Protein AF-A0A7S4MQM7-F1 (afdb_monomer_lite)

Radius of gyration: 33.74 Å; chains: 1; bounding box: 82×84×84 Å

Secondary structure (DSSP, 8-state):
-HHHHHHTTSSTT--HHHHHHHHHHHHTBS--GGGTT--B-HHHHHHHHHTS-S-EETTEEP--SPPPPHHHHHHHHHHHHHHHBPPHHHHHH-PPP-TTTS--HHHHHHHHHHHHHHHHHHHHHHHHHHHHHHHHTT--S--------------------GGG----S------PPP-PPPP-----TT-S----------------------------------PPPPPP-

pLDDT: mean 71.76, std 24.85, range [27.52, 98.31]

Foldseek 3Di:
DLVVVQVVVLDDPDDSVNVLVVLQVLQLANDCLLVPPAAFDSVVNNVVQQPDDADDDPRHHYDPDDDDDPVRSVVSNVVRCVVTGDDPVVVVPDDRDDCVPVDPVVVVVVVVVVVVVVVVVVVVVVVVVVVVVVVVVPPDPDDPDDPDDDPDDPDDDPPPPPVPPPDPPDDDDDDDDDDDDDDDDDDDPPPDDDDDDDDDDDDDDDDDDDDDDDDDDDDDDDDDDDDDDDDDD

Sequence (233 aa):
RWKEIIASGCLPGKNPSQLSLQCQRLLGQQSIGEFVGIHLDTDAVFRKNEKKDGLRKNGCLINSGKTQTPEERQRKLRKNIEKYGLDQETIEAVELPDRSTEFDPVRQEKLQYLKLLLNRKKELEEEHFNRFACHYSYGDTDTPNSTTEPKLHTGTQQKMDILTLMNPEMAVKEETAPKQLGLHCIISEDCTKITIKGIQNISTHSAECHTKTEKFGDANSLYSSQSISVPSN

Organism: NCBI:txid1487602

Structure (mmCIF, N/CA/C/O backbone):
data_AF-A0A7S4MQM7-F1
#
_entry.id   AF-A0A7S4MQM7-F1
#
loop_
_atom_site.group_PDB
_atom_site.id
_atom_site.type_symbol
_atom_site.label_atom_id
_atom_site.label_alt_id
_atom_site.label_comp_id
_atom_site.label_asym_id
_atom_site.label_entity_id
_atom_site.label_seq_id
_atom_site.pdbx_PDB_ins_code
_atom_site.Cartn_x
_atom_site.Cartn_y
_atom_site.Cartn_z
_atom_site.occupancy
_atom_site.B_iso_or_equiv
_atom_site.auth_seq_id
_atom_site.auth_comp_id
_atom_site.auth_asym_id
_atom_site.auth_atom_id
_atom_site.pdbx_PDB_model_num
ATOM 1 N N . ARG A 1 1 ? 9.066 3.752 3.593 1.00 77.62 1 ARG A N 1
ATOM 2 C CA . ARG A 1 1 ? 8.006 2.764 3.902 1.00 77.62 1 ARG A CA 1
ATOM 3 C C . ARG A 1 1 ? 7.381 2.156 2.652 1.00 77.62 1 ARG A C 1
ATOM 5 O O . ARG A 1 1 ? 7.894 1.141 2.223 1.00 77.62 1 ARG A O 1
ATOM 12 N N . TRP A 1 2 ? 6.397 2.756 1.961 1.00 88.44 2 TRP A N 1
ATOM 13 C CA . TRP A 1 2 ? 5.886 2.143 0.707 1.00 88.44 2 TRP A CA 1
ATOM 14 C C . TRP A 1 2 ? 6.978 1.927 -0.349 1.00 88.44 2 TRP A C 1
ATOM 16 O O . TRP A 1 2 ? 7.004 0.900 -1.012 1.00 88.44 2 TRP A O 1
ATOM 26 N N . LYS A 1 3 ? 7.927 2.866 -0.442 1.00 87.06 3 LYS A N 1
ATOM 27 C CA . LYS A 1 3 ? 9.110 2.732 -1.300 1.00 87.06 3 LYS A CA 1
ATOM 28 C C . LYS A 1 3 ? 10.008 1.546 -0.924 1.00 87.06 3 LYS A C 1
ATOM 30 O O . LYS A 1 3 ? 10.563 0.943 -1.823 1.00 87.06 3 LYS A O 1
ATOM 35 N N . GLU A 1 4 ? 10.125 1.203 0.361 1.00 87.56 4 GLU A N 1
ATOM 36 C CA . GLU A 1 4 ? 10.929 0.057 0.826 1.00 87.56 4 GLU A CA 1
ATOM 37 C C . GLU A 1 4 ? 10.263 -1.265 0.425 1.00 87.56 4 GLU A C 1
ATOM 39 O O . GLU A 1 4 ? 10.937 -2.151 -0.078 1.00 87.56 4 GLU A O 1
ATOM 44 N N . ILE A 1 5 ? 8.932 -1.361 0.550 1.00 86.56 5 ILE A N 1
ATOM 45 C CA . ILE A 1 5 ? 8.149 -2.528 0.095 1.00 86.56 5 ILE A CA 1
ATOM 46 C C . ILE A 1 5 ? 8.271 -2.712 -1.424 1.00 86.56 5 ILE A C 1
ATOM 48 O O . ILE A 1 5 ? 8.358 -3.827 -1.925 1.00 86.56 5 ILE A O 1
ATOM 52 N N . ILE A 1 6 ? 8.281 -1.614 -2.180 1.00 86.94 6 ILE A N 1
ATOM 53 C CA . ILE A 1 6 ? 8.492 -1.671 -3.631 1.00 86.94 6 ILE A CA 1
ATOM 54 C C . ILE A 1 6 ? 9.943 -2.067 -3.944 1.00 86.94 6 ILE A C 1
ATOM 56 O O . ILE A 1 6 ? 10.170 -2.890 -4.828 1.00 86.94 6 ILE A O 1
ATOM 60 N N . ALA A 1 7 ? 10.914 -1.512 -3.213 1.00 85.06 7 ALA A N 1
ATOM 61 C CA . ALA A 1 7 ? 12.335 -1.795 -3.393 1.00 85.06 7 ALA A CA 1
ATOM 62 C C . ALA A 1 7 ? 12.703 -3.244 -3.045 1.00 85.06 7 ALA A C 1
ATOM 64 O O . ALA A 1 7 ? 13.594 -3.795 -3.682 1.00 85.06 7 ALA A O 1
ATOM 65 N N . SER A 1 8 ? 11.997 -3.881 -2.104 1.00 85.75 8 SER A N 1
ATOM 66 C CA . SER A 1 8 ? 12.196 -5.303 -1.798 1.00 85.75 8 SER A CA 1
ATOM 67 C C . SER A 1 8 ? 11.753 -6.232 -2.931 1.00 85.75 8 SER A C 1
ATOM 69 O O . SER A 1 8 ? 12.030 -7.424 -2.884 1.00 85.75 8 SER A O 1
ATOM 71 N N . GLY A 1 9 ? 11.045 -5.720 -3.945 1.00 81.88 9 GLY A N 1
ATOM 72 C CA . GLY A 1 9 ? 10.614 -6.507 -5.099 1.00 81.88 9 GLY A CA 1
ATOM 73 C C . GLY A 1 9 ? 9.466 -7.478 -4.813 1.00 81.88 9 GLY A C 1
ATOM 74 O O . GLY A 1 9 ? 9.031 -8.173 -5.727 1.00 81.88 9 GLY A O 1
ATOM 75 N N . CYS A 1 10 ? 8.919 -7.494 -3.592 1.00 82.62 10 CYS A N 1
ATOM 76 C CA . CYS A 1 10 ? 7.841 -8.410 -3.206 1.00 82.62 10 CYS A CA 1
ATOM 77 C C . CYS A 1 10 ? 6.522 -8.158 -3.964 1.00 82.62 10 CYS A C 1
ATOM 79 O O . CYS A 1 10 ? 5.734 -9.079 -4.178 1.00 82.62 10 CYS A O 1
ATOM 81 N N . LEU A 1 11 ? 6.276 -6.916 -4.400 1.00 85.38 11 LEU A N 1
ATOM 82 C CA . LEU A 1 11 ? 5.056 -6.497 -5.100 1.00 85.38 11 LEU A CA 1
ATOM 83 C C . LEU A 1 11 ? 5.389 -5.648 -6.342 1.00 85.38 11 LEU A C 1
ATOM 85 O O . LEU A 1 11 ? 5.130 -4.438 -6.362 1.00 85.38 11 LEU A O 1
ATOM 89 N N . PRO A 1 12 ? 5.963 -6.252 -7.401 1.00 82.38 12 PRO A N 1
ATOM 90 C CA . PRO A 1 12 ? 6.392 -5.512 -8.579 1.00 82.38 12 PRO A CA 1
ATOM 91 C C . PRO A 1 12 ? 5.195 -4.906 -9.322 1.00 82.38 12 PRO A C 1
ATOM 93 O O . PRO A 1 12 ? 4.109 -5.480 -9.393 1.00 82.38 12 PRO A O 1
ATOM 96 N N . GLY A 1 13 ? 5.389 -3.707 -9.876 1.00 85.00 13 GLY A N 1
ATOM 97 C CA . GLY A 1 13 ? 4.364 -2.999 -10.651 1.00 85.00 13 GLY A CA 1
ATOM 98 C C . GLY A 1 13 ? 3.227 -2.387 -9.825 1.00 85.00 13 GLY A C 1
ATOM 99 O O . GLY A 1 13 ? 2.383 -1.691 -10.391 1.00 85.00 13 GLY A O 1
ATOM 100 N N . LYS A 1 14 ? 3.197 -2.591 -8.501 1.00 90.25 14 LYS A N 1
ATOM 101 C CA . LYS A 1 14 ? 2.257 -1.896 -7.618 1.00 90.25 14 LYS A CA 1
ATOM 102 C C . LYS A 1 14 ? 2.792 -0.517 -7.263 1.00 90.25 14 LYS A C 1
ATOM 104 O O . LYS A 1 14 ? 3.913 -0.373 -6.782 1.00 90.25 14 LYS A O 1
ATOM 109 N N . ASN A 1 15 ? 1.971 0.505 -7.479 1.00 92.62 15 ASN A N 1
ATOM 110 C CA . ASN A 1 15 ? 2.305 1.860 -7.052 1.00 92.62 15 ASN A CA 1
ATOM 111 C C . ASN A 1 15 ? 1.896 2.094 -5.578 1.00 92.62 15 ASN A C 1
ATOM 113 O O . ASN A 1 15 ? 1.025 1.389 -5.055 1.00 92.62 15 ASN A O 1
ATOM 117 N N . PRO A 1 16 ? 2.477 3.096 -4.888 1.00 94.19 16 PRO A N 1
ATOM 118 C CA . PRO A 1 16 ? 2.143 3.383 -3.490 1.00 94.19 16 PRO A CA 1
ATOM 119 C C . PRO A 1 16 ? 0.648 3.633 -3.237 1.00 94.19 16 PRO A C 1
ATOM 121 O O . PRO A 1 16 ? 0.122 3.230 -2.202 1.00 94.19 16 PRO A O 1
ATOM 124 N N . SER A 1 17 ? -0.055 4.257 -4.186 1.00 93.75 17 SER A N 1
ATOM 125 C CA . SER A 1 17 ? -1.491 4.545 -4.079 1.00 93.75 17 SER A CA 1
ATOM 126 C C . SER A 1 17 ? -2.340 3.270 -4.093 1.00 93.75 17 SER A C 1
ATOM 128 O O . SER A 1 17 ? -3.282 3.143 -3.315 1.00 93.75 17 SER A O 1
ATOM 130 N N . GLN A 1 18 ? -1.984 2.300 -4.937 1.00 94.31 18 GLN A N 1
ATOM 131 C CA . GLN A 1 18 ? -2.615 0.985 -5.007 1.00 94.31 18 GLN A CA 1
ATOM 132 C C . GLN A 1 18 ? -2.361 0.198 -3.724 1.00 94.31 18 GLN A C 1
ATOM 134 O O . GLN A 1 18 ? -3.302 -0.377 -3.188 1.00 94.31 18 GLN A O 1
ATOM 139 N N . LEU A 1 19 ? -1.126 0.204 -3.208 1.00 95.00 19 LEU A N 1
ATOM 140 C CA . LEU A 1 19 ? -0.794 -0.454 -1.938 1.00 95.00 19 LEU A CA 1
ATOM 141 C C . LEU A 1 19 ? -1.599 0.137 -0.775 1.00 95.00 19 LEU A C 1
ATOM 143 O O . LEU A 1 19 ? -2.193 -0.602 0.006 1.00 95.00 19 LEU A O 1
ATOM 147 N N . SER A 1 20 ? -1.696 1.466 -0.713 1.00 94.81 20 SER A N 1
ATOM 148 C CA . SER A 1 20 ? -2.516 2.164 0.280 1.00 94.81 20 SER A CA 1
ATOM 149 C C . SER A 1 20 ? -3.995 1.767 0.182 1.00 94.81 20 SER A C 1
ATOM 151 O O . SER A 1 20 ? -4.606 1.418 1.189 1.00 94.81 20 SER A O 1
ATOM 153 N N . LEU A 1 21 ? -4.565 1.738 -1.030 1.00 95.69 21 LEU A N 1
ATOM 154 C CA . LEU A 1 21 ? -5.963 1.350 -1.243 1.00 95.69 21 LEU A CA 1
ATOM 155 C C . LEU A 1 21 ? -6.227 -0.113 -0.859 1.00 95.69 21 LEU A C 1
ATOM 157 O O . LEU A 1 21 ? -7.268 -0.417 -0.282 1.00 95.69 21 LEU A O 1
ATOM 161 N N . GLN A 1 22 ? -5.294 -1.020 -1.158 1.00 95.19 22 GLN A N 1
ATOM 162 C CA . GLN A 1 22 ? -5.408 -2.416 -0.732 1.00 95.19 22 GLN A CA 1
ATOM 163 C C . GLN A 1 22 ? -5.341 -2.534 0.791 1.00 95.19 22 GLN A C 1
ATOM 165 O O . GLN A 1 22 ? -6.166 -3.222 1.381 1.00 95.19 22 GLN A O 1
ATOM 170 N N . CYS A 1 23 ? -4.447 -1.789 1.445 1.00 95.88 23 CYS A N 1
ATOM 171 C CA . CYS A 1 23 ? -4.374 -1.746 2.903 1.00 95.88 23 CYS A CA 1
ATOM 172 C C . CYS A 1 23 ? -5.687 -1.237 3.530 1.00 95.88 23 CYS A C 1
ATOM 174 O O . CYS A 1 23 ? -6.193 -1.832 4.476 1.00 95.88 23 CYS A O 1
ATOM 176 N N . GLN A 1 24 ? -6.301 -0.193 2.964 1.00 97.38 24 GLN A N 1
ATOM 177 C CA . GLN A 1 24 ? -7.607 0.308 3.418 1.00 97.38 24 GLN A CA 1
ATOM 178 C C . GLN A 1 24 ? -8.711 -0.754 3.341 1.00 97.38 24 GLN A C 1
ATOM 180 O O . GLN A 1 24 ? -9.558 -0.843 4.233 1.00 97.38 24 GLN A O 1
ATOM 185 N N . ARG A 1 25 ? -8.701 -1.563 2.275 1.00 97.56 25 ARG A N 1
ATOM 186 C CA . ARG A 1 25 ? -9.656 -2.660 2.078 1.00 97.56 25 ARG A CA 1
ATOM 187 C C . ARG A 1 25 ? -9.414 -3.792 3.068 1.00 97.56 25 ARG A C 1
ATOM 189 O O . ARG A 1 25 ? -10.362 -4.190 3.731 1.00 97.56 25 ARG A O 1
ATOM 196 N N . LEU A 1 26 ? -8.160 -4.220 3.228 1.00 97.38 26 LEU A N 1
ATOM 197 C CA . LEU A 1 26 ? -7.765 -5.253 4.191 1.00 97.38 26 LEU A CA 1
ATOM 198 C C . LEU A 1 26 ? -8.132 -4.878 5.626 1.00 97.38 26 LEU A C 1
ATOM 200 O O . LEU A 1 26 ? -8.558 -5.728 6.387 1.00 97.38 26 LEU A O 1
ATOM 204 N N . LEU A 1 27 ? -8.014 -3.604 6.001 1.00 97.88 27 LEU A N 1
ATOM 205 C CA . LEU A 1 27 ? -8.383 -3.148 7.344 1.00 97.88 27 LEU A CA 1
ATOM 206 C C . LEU A 1 27 ? -9.875 -2.807 7.483 1.00 97.88 27 LEU A C 1
ATOM 208 O O . LEU A 1 27 ? -10.346 -2.572 8.595 1.00 97.88 27 LEU A O 1
ATOM 212 N N . GLY A 1 28 ? -10.618 -2.690 6.380 1.00 97.88 28 GLY A N 1
ATOM 213 C CA . GLY A 1 28 ? -12.018 -2.258 6.390 1.00 97.88 28 GLY A CA 1
ATOM 214 C C . GLY A 1 28 ? -12.226 -0.786 6.785 1.00 97.88 28 GLY A C 1
ATOM 215 O O . GLY A 1 28 ? -13.303 -0.419 7.256 1.00 97.88 28 GLY A O 1
ATOM 216 N N . GLN A 1 29 ? -11.223 0.082 6.610 1.00 98.00 29 GLN A N 1
ATOM 217 C CA . GLN A 1 29 ? -11.290 1.507 6.974 1.00 98.00 29 GLN A CA 1
ATOM 218 C C . GLN A 1 29 ? -10.413 2.379 6.068 1.00 98.00 29 GLN A C 1
ATOM 220 O O . GLN A 1 29 ? -9.369 1.948 5.588 1.00 98.00 29 GLN A O 1
ATOM 225 N N . GLN A 1 30 ? -10.806 3.636 5.856 1.00 97.06 30 GLN A N 1
ATOM 226 C CA . GLN A 1 30 ? -10.056 4.546 4.981 1.00 97.06 30 GLN A CA 1
ATOM 227 C C . GLN A 1 30 ? -8.795 5.123 5.629 1.00 97.06 30 GLN A C 1
ATOM 229 O O . GLN A 1 30 ? -7.779 5.322 4.961 1.00 97.06 30 GLN A O 1
ATOM 234 N N . SER A 1 31 ? -8.847 5.429 6.926 1.00 95.62 31 SER A N 1
ATOM 235 C CA . SER A 1 31 ? -7.684 5.966 7.633 1.00 95.62 31 SER A CA 1
ATOM 236 C C . SER A 1 31 ? -6.799 4.826 8.115 1.00 95.62 31 SER A C 1
ATOM 238 O O . SER A 1 31 ? -7.197 4.051 8.979 1.00 95.62 31 SER A O 1
ATOM 240 N N . ILE A 1 32 ? -5.581 4.755 7.584 1.00 95.69 32 ILE A N 1
ATOM 241 C CA . ILE A 1 32 ? -4.587 3.742 7.968 1.00 95.69 32 ILE A CA 1
ATOM 242 C C . ILE A 1 32 ? -3.551 4.275 8.963 1.00 95.69 32 ILE A C 1
ATOM 244 O O . ILE A 1 32 ? -2.734 3.512 9.461 1.00 95.69 32 ILE A O 1
ATOM 248 N N . GLY A 1 33 ? -3.567 5.579 9.269 1.00 93.25 33 GLY A N 1
ATOM 249 C CA . GLY A 1 33 ? -2.484 6.268 9.983 1.00 93.25 33 GLY A CA 1
ATOM 250 C C . GLY A 1 33 ? -2.155 5.710 11.373 1.00 93.25 33 GLY A C 1
ATOM 251 O O . GLY A 1 33 ? -1.015 5.814 11.813 1.00 93.25 33 GLY A O 1
ATOM 252 N N . GLU A 1 34 ? -3.128 5.100 12.051 1.00 95.00 34 GLU A N 1
ATOM 253 C CA . GLU A 1 34 ? -2.956 4.471 13.371 1.00 95.00 34 GLU A CA 1
ATOM 254 C C . GLU A 1 34 ? -2.457 3.009 13.307 1.00 95.00 34 GLU A C 1
ATOM 256 O O . GLU A 1 34 ? -2.299 2.378 14.349 1.00 95.00 34 GLU A O 1
ATOM 261 N N . PHE A 1 35 ? -2.205 2.487 12.101 1.00 95.25 35 PHE A N 1
ATOM 262 C CA . PHE A 1 35 ? -1.697 1.136 11.814 1.00 95.25 35 PHE A CA 1
ATOM 263 C C . PHE A 1 35 ? -0.388 1.162 11.002 1.00 95.25 35 PHE A C 1
ATOM 265 O O . PHE A 1 35 ? 0.105 0.131 10.554 1.00 95.25 35 PHE A O 1
ATOM 272 N N . VAL A 1 36 ? 0.193 2.342 10.762 1.00 91.56 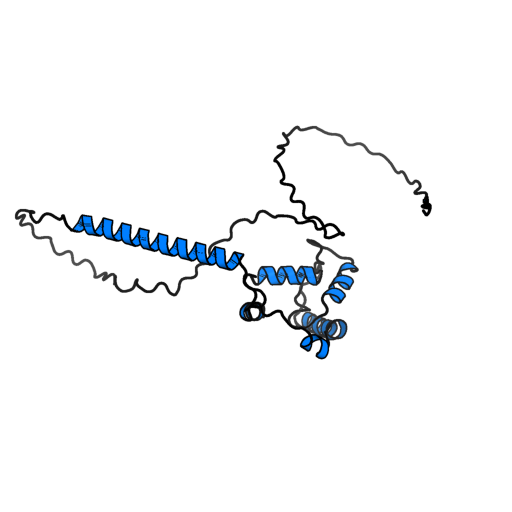36 VAL A N 1
ATOM 273 C CA . VAL A 1 36 ? 1.385 2.460 9.914 1.00 91.56 36 VAL A CA 1
ATOM 274 C C . VAL A 1 36 ? 2.639 1.997 10.661 1.00 91.56 36 VAL A C 1
ATOM 276 O O . VAL A 1 36 ? 3.081 2.644 11.609 1.00 91.56 36 VAL A O 1
ATOM 279 N N . GLY A 1 37 ? 3.288 0.952 10.140 1.00 89.81 37 GLY A N 1
ATOM 280 C CA . GLY A 1 37 ? 4.570 0.439 10.643 1.00 89.81 37 GLY A CA 1
ATOM 281 C C . GLY A 1 37 ? 4.456 -0.543 11.802 1.00 89.81 37 GLY A C 1
ATOM 282 O O . GLY A 1 37 ? 5.395 -0.640 12.583 1.00 89.81 37 GLY A O 1
ATOM 283 N N . ILE A 1 38 ? 3.319 -1.224 11.926 1.00 94.00 38 ILE A N 1
ATOM 284 C CA . ILE A 1 38 ? 3.125 -2.317 12.879 1.00 94.00 38 ILE A CA 1
ATOM 285 C C . ILE A 1 38 ? 2.865 -3.608 12.102 1.00 94.00 38 ILE A C 1
ATOM 287 O O . ILE A 1 38 ? 2.195 -3.574 11.068 1.00 94.00 38 ILE A O 1
ATOM 291 N N . HIS A 1 39 ? 3.394 -4.728 12.588 1.00 95.31 39 HIS A N 1
ATOM 292 C CA . HIS A 1 39 ? 3.001 -6.056 12.120 1.00 95.31 39 HIS A CA 1
ATOM 293 C C . HIS A 1 39 ? 1.685 -6.406 12.807 1.00 95.31 39 HIS A C 1
ATOM 295 O O . HIS A 1 39 ? 1.630 -6.438 14.036 1.00 95.31 39 HIS A O 1
ATOM 301 N N . LEU A 1 40 ? 0.614 -6.552 12.030 1.00 95.62 40 LEU A N 1
ATOM 302 C CA . LEU A 1 40 ? -0.744 -6.598 12.561 1.00 95.62 40 LEU A CA 1
ATOM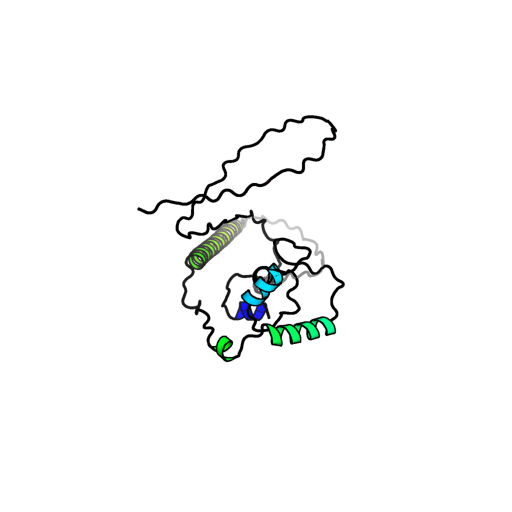 303 C C . LEU A 1 40 ? -1.553 -7.740 11.949 1.00 95.62 40 LEU A C 1
ATOM 305 O O . LEU A 1 40 ? -1.424 -8.019 10.759 1.00 95.62 40 LEU A O 1
ATOM 309 N N . ASP A 1 41 ? -2.438 -8.325 12.749 1.00 96.81 41 ASP A N 1
ATOM 310 C CA . ASP A 1 41 ? -3.473 -9.235 12.261 1.00 96.81 41 ASP A CA 1
ATOM 311 C C . ASP A 1 41 ? -4.567 -8.428 11.537 1.00 96.81 41 ASP A C 1
ATOM 313 O O . ASP A 1 41 ? -5.410 -7.761 12.155 1.00 96.81 41 ASP A O 1
ATOM 317 N N . THR A 1 42 ? -4.526 -8.439 10.202 1.00 96.81 42 THR A N 1
ATOM 318 C CA . THR A 1 42 ? -5.469 -7.690 9.361 1.00 96.81 42 THR A CA 1
ATOM 319 C C . THR A 1 42 ? -6.898 -8.192 9.508 1.00 96.81 42 THR A C 1
ATOM 321 O O . THR A 1 42 ? -7.821 -7.377 9.504 1.00 96.81 42 THR A O 1
ATOM 324 N N . ASP A 1 43 ? -7.092 -9.495 9.702 1.00 97.56 43 ASP A N 1
ATOM 325 C CA . ASP A 1 43 ? -8.413 -10.117 9.753 1.00 97.56 43 ASP A CA 1
ATOM 326 C C . ASP A 1 43 ? -9.126 -9.764 11.055 1.00 97.56 43 ASP A C 1
ATOM 328 O O . ASP A 1 43 ? -10.314 -9.418 11.051 1.00 97.56 43 ASP A O 1
ATOM 332 N N . ALA A 1 44 ? -8.400 -9.766 12.176 1.00 97.75 44 ALA A N 1
ATOM 333 C CA . ALA A 1 44 ? -8.937 -9.314 13.456 1.00 97.75 44 ALA A CA 1
ATOM 334 C C . ALA A 1 44 ? -9.395 -7.847 13.393 1.00 97.75 44 ALA A C 1
ATOM 336 O O . ALA A 1 44 ? -10.466 -7.492 13.908 1.00 97.75 44 ALA A O 1
ATOM 337 N N . VAL A 1 45 ? -8.609 -6.985 12.738 1.00 97.75 45 VAL A N 1
ATOM 338 C CA . VAL A 1 45 ? -8.953 -5.569 12.552 1.00 97.75 45 VAL A CA 1
ATOM 339 C C . VAL A 1 45 ? -10.157 -5.418 11.625 1.00 97.75 45 VAL A C 1
ATOM 341 O O . VAL A 1 45 ? -11.085 -4.678 11.967 1.00 97.75 45 VAL A O 1
ATOM 344 N N . PHE A 1 46 ? -10.179 -6.144 10.505 1.00 98.06 46 PHE A N 1
ATOM 345 C CA . PHE A 1 46 ? -11.279 -6.136 9.545 1.00 98.06 46 PHE A CA 1
ATOM 346 C C . PHE A 1 46 ? -12.595 -6.534 10.206 1.00 98.06 46 PHE A C 1
ATOM 348 O O . PHE A 1 46 ? -13.530 -5.737 10.217 1.00 98.06 46 PHE A O 1
ATOM 355 N N . ARG A 1 47 ? -12.649 -7.705 10.855 1.00 98.31 47 ARG A N 1
ATOM 356 C CA . ARG A 1 47 ? -13.855 -8.214 11.536 1.00 98.31 47 ARG A CA 1
ATOM 357 C C . ARG A 1 47 ? -14.352 -7.253 12.607 1.00 98.31 47 ARG A C 1
ATOM 359 O O . ARG A 1 47 ? -15.554 -7.091 12.810 1.00 98.31 47 ARG A O 1
ATOM 366 N N . LYS A 1 48 ? -13.437 -6.589 13.322 1.00 97.81 48 LYS A N 1
ATOM 367 C CA . LYS A 1 48 ? -13.830 -5.557 14.285 1.00 97.81 48 LYS A CA 1
ATOM 368 C C . LYS A 1 48 ? -14.418 -4.335 13.587 1.00 97.81 48 LYS A C 1
ATOM 370 O O . LYS A 1 48 ? -15.395 -3.779 14.078 1.00 97.81 48 LYS A O 1
ATOM 375 N N . ASN A 1 49 ? -13.802 -3.872 12.506 1.00 97.38 49 ASN A N 1
ATOM 376 C CA . ASN A 1 49 ? -14.257 -2.695 11.775 1.00 97.38 49 ASN A CA 1
ATOM 377 C C . ASN A 1 49 ? -15.554 -2.948 11.008 1.00 97.38 49 ASN A C 1
ATOM 379 O O . ASN A 1 49 ? -16.360 -2.034 10.887 1.00 97.38 49 ASN A O 1
ATOM 383 N N . GLU A 1 50 ? -15.792 -4.168 10.546 1.00 97.50 50 GLU A N 1
ATOM 384 C CA . GLU A 1 50 ? -17.047 -4.615 9.948 1.00 97.50 50 GLU A CA 1
ATOM 385 C C . GLU A 1 50 ? -18.217 -4.478 10.929 1.00 97.50 50 GLU A C 1
ATOM 387 O O . GLU A 1 50 ? -19.236 -3.892 10.584 1.00 97.50 50 GLU A O 1
ATOM 392 N N . LYS A 1 51 ? -18.025 -4.886 12.189 1.00 97.62 51 LYS A N 1
ATOM 393 C CA . LYS A 1 51 ? -19.041 -4.790 13.254 1.00 97.62 51 LYS A CA 1
ATOM 394 C C . LYS A 1 51 ? -19.287 -3.374 13.787 1.00 97.62 51 LYS A C 1
ATOM 396 O O . LYS A 1 51 ? -20.163 -3.191 14.624 1.00 97.62 51 LYS A O 1
ATOM 401 N N . LYS A 1 52 ? -18.480 -2.383 13.396 1.00 96.75 52 LYS A N 1
ATOM 402 C CA . LYS A 1 52 ? -18.667 -0.996 13.844 1.00 96.75 52 LYS A CA 1
ATOM 403 C C . LYS A 1 52 ? -19.703 -0.289 12.982 1.00 96.75 52 LYS A C 1
ATOM 405 O O . LYS A 1 52 ? -19.569 -0.246 11.756 1.00 96.75 52 LYS A O 1
ATOM 410 N N . ASP A 1 53 ? -20.631 0.381 13.647 1.00 96.25 53 ASP A N 1
ATOM 411 C CA . ASP A 1 53 ? -21.522 1.341 13.010 1.00 96.25 53 ASP A CA 1
ATOM 412 C C . ASP A 1 53 ? -20.779 2.647 12.704 1.00 96.25 53 ASP A C 1
ATOM 414 O O . ASP A 1 53 ? -19.968 3.138 13.496 1.00 96.25 53 ASP A O 1
ATOM 418 N N . GLY A 1 54 ? -21.037 3.214 11.529 1.00 95.88 54 GLY A N 1
ATOM 419 C CA . GLY A 1 54 ? -20.445 4.475 11.098 1.00 95.88 54 GLY A CA 1
ATOM 420 C C . GLY A 1 54 ? -20.583 4.707 9.598 1.00 95.88 54 GLY A C 1
ATOM 421 O O . GLY A 1 54 ? -21.025 3.835 8.850 1.00 95.88 54 GLY A O 1
ATOM 422 N N . LEU A 1 55 ? -20.190 5.901 9.146 1.00 97.19 55 LEU A N 1
ATOM 423 C CA . LEU A 1 55 ? -20.221 6.236 7.724 1.00 97.19 55 LEU A CA 1
ATOM 424 C C . LEU A 1 55 ? -19.200 5.393 6.958 1.00 97.19 55 LEU A C 1
ATOM 426 O O . LEU A 1 55 ? -18.029 5.312 7.336 1.00 97.19 55 LEU A O 1
ATOM 430 N N . ARG A 1 56 ? -19.640 4.796 5.849 1.00 98.00 56 ARG A N 1
ATOM 431 C CA . ARG A 1 56 ? -18.806 3.967 4.975 1.00 98.00 56 ARG A CA 1
ATOM 432 C C . ARG A 1 56 ? -18.752 4.553 3.574 1.00 98.00 56 ARG A C 1
ATOM 434 O O . ARG A 1 56 ? -19.748 5.045 3.057 1.00 98.00 56 ARG A O 1
ATOM 441 N N . LYS A 1 57 ? -17.589 4.458 2.932 1.00 96.44 57 LYS A N 1
ATOM 442 C CA . LYS A 1 57 ? -17.421 4.749 1.502 1.00 96.44 57 LYS A CA 1
ATOM 443 C C . LYS A 1 57 ? -16.618 3.624 0.881 1.00 96.44 57 LYS A C 1
ATOM 445 O O . LYS A 1 57 ? -15.492 3.365 1.306 1.00 96.44 57 LYS A O 1
ATOM 450 N N . ASN A 1 58 ? -17.221 2.977 -0.115 1.00 95.25 58 ASN A N 1
ATOM 451 C CA . ASN A 1 58 ? -16.716 1.764 -0.762 1.00 95.25 58 ASN A CA 1
ATOM 452 C C . ASN A 1 58 ? -16.487 0.616 0.241 1.00 95.25 58 ASN A C 1
ATOM 454 O O . ASN A 1 58 ? -15.450 -0.036 0.208 1.00 95.25 58 ASN A O 1
ATOM 458 N N . GLY A 1 59 ? -17.411 0.432 1.193 1.00 94.88 59 GLY A N 1
ATOM 459 C CA . GLY A 1 59 ? -17.323 -0.596 2.243 1.00 94.88 59 GLY A CA 1
ATOM 460 C C . GLY A 1 59 ? -16.385 -0.263 3.414 1.00 94.88 59 GLY A C 1
ATOM 461 O O . GLY A 1 59 ? -16.568 -0.788 4.510 1.00 94.88 59 GLY A O 1
ATOM 462 N N . CYS A 1 60 ? -15.443 0.666 3.238 1.00 97.88 60 CYS A N 1
ATOM 463 C CA . CYS A 1 60 ? -14.497 1.070 4.278 1.00 97.88 60 CYS A CA 1
ATOM 464 C C . CYS A 1 60 ? -15.086 2.126 5.226 1.00 97.88 60 CYS A C 1
ATOM 466 O O . CYS A 1 60 ? -15.664 3.119 4.774 1.00 97.88 60 CYS A O 1
ATOM 468 N N . LEU A 1 61 ? -14.857 1.956 6.531 1.00 97.94 61 LEU A N 1
ATOM 469 C CA . LEU A 1 61 ? -15.210 2.923 7.572 1.00 97.94 61 LEU A CA 1
ATOM 470 C C . LEU A 1 61 ? -14.460 4.254 7.377 1.00 97.94 61 LEU A C 1
ATOM 472 O O . LEU A 1 61 ? -13.233 4.281 7.230 1.00 97.94 61 LEU A O 1
ATOM 476 N N . ILE A 1 62 ? -15.197 5.364 7.382 1.00 97.06 62 ILE A N 1
ATOM 477 C CA . ILE A 1 62 ? -14.663 6.725 7.281 1.00 97.06 62 ILE A CA 1
ATOM 478 C C . ILE A 1 62 ? -14.520 7.305 8.688 1.00 97.06 62 ILE A C 1
ATOM 480 O O . ILE A 1 62 ? -15.396 7.141 9.535 1.00 97.06 62 ILE A O 1
ATOM 484 N N . ASN A 1 63 ? -13.431 8.032 8.939 1.00 93.19 63 ASN A N 1
ATOM 485 C CA . ASN A 1 63 ? -13.318 8.831 10.152 1.00 93.19 63 ASN A CA 1
ATOM 486 C C . ASN A 1 63 ? -14.169 10.105 10.009 1.00 93.19 63 ASN A C 1
ATOM 488 O O . ASN A 1 63 ? -13.755 11.042 9.336 1.00 93.19 63 ASN A O 1
ATOM 492 N N . SER A 1 64 ? -15.349 10.132 10.628 1.00 91.50 64 SER A N 1
ATOM 493 C CA . SER A 1 64 ? -16.254 11.295 10.624 1.00 91.50 64 SER A CA 1
ATOM 494 C C . SER A 1 64 ? -15.881 12.375 11.653 1.00 91.50 64 SER A C 1
ATOM 496 O O . SER A 1 64 ? -16.565 13.390 11.749 1.00 91.50 64 SER A O 1
ATOM 498 N N . GLY A 1 65 ? -14.835 12.151 12.455 1.00 90.81 65 GLY A N 1
ATOM 499 C CA . GLY A 1 65 ? -14.397 13.071 13.503 1.00 90.81 65 GLY A CA 1
ATOM 500 C C . GLY A 1 65 ? -13.425 14.152 13.026 1.00 90.81 65 GLY A C 1
ATOM 501 O O . GLY A 1 65 ? -13.012 14.196 11.867 1.00 90.81 65 GLY A O 1
ATOM 502 N N . LYS A 1 66 ? -13.010 15.011 13.966 1.00 92.69 66 LYS A N 1
ATOM 503 C CA . LYS A 1 66 ? -11.923 15.977 13.750 1.00 92.69 66 LYS A CA 1
ATOM 504 C C . LYS A 1 66 ? -10.631 15.255 13.344 1.00 92.69 66 LYS A C 1
ATOM 506 O O . LYS A 1 66 ? -10.392 14.107 13.731 1.00 92.69 66 LYS A O 1
ATOM 511 N N . THR A 1 67 ? -9.782 15.950 12.588 1.00 92.44 67 THR A N 1
ATOM 512 C CA . THR A 1 67 ? -8.428 15.486 12.268 1.00 92.44 67 THR A CA 1
ATOM 513 C C . THR A 1 67 ? -7.687 15.159 13.558 1.00 92.44 67 THR A C 1
ATOM 515 O O . THR A 1 67 ? -7.582 16.000 14.446 1.00 92.44 67 THR A O 1
ATOM 518 N N . GLN A 1 68 ? -7.188 13.930 13.659 1.00 92.12 68 GLN A N 1
ATOM 519 C CA . GLN A 1 68 ? -6.503 13.468 14.860 1.00 92.12 68 GLN A CA 1
ATOM 520 C C . GLN A 1 68 ? -5.167 14.180 15.036 1.00 92.12 68 GLN A C 1
ATOM 522 O O . GLN A 1 68 ? -4.393 14.283 14.071 1.00 92.12 68 GLN A O 1
ATOM 527 N N . THR A 1 69 ? -4.863 14.576 16.270 1.00 95.94 69 THR A N 1
ATOM 528 C CA . THR A 1 69 ? -3.542 15.125 16.591 1.00 95.94 69 THR A CA 1
ATOM 529 C C . THR A 1 69 ? -2.468 14.028 16.515 1.00 95.94 69 THR A C 1
ATOM 531 O O . THR A 1 69 ? -2.781 12.826 16.562 1.00 95.94 69 THR A O 1
ATOM 534 N N . PRO A 1 70 ? -1.184 14.395 16.374 1.00 94.31 70 PRO A N 1
ATOM 535 C CA . PRO A 1 70 ? -0.090 13.429 16.414 1.00 94.31 70 PRO A CA 1
ATOM 536 C C . PRO A 1 70 ? -0.070 12.595 17.706 1.00 94.31 70 PRO A C 1
ATOM 538 O O . PRO A 1 70 ? 0.124 11.379 17.630 1.00 94.31 70 PRO A O 1
ATOM 541 N N . GLU A 1 71 ? -0.350 13.196 18.871 1.00 96.12 71 GLU A N 1
ATOM 542 C CA . GLU A 1 71 ? -0.348 12.479 20.156 1.00 96.12 71 GLU A CA 1
ATOM 543 C C . GLU A 1 71 ? -1.482 11.452 20.225 1.00 96.12 71 GLU A C 1
ATOM 545 O O . GLU A 1 71 ? -1.290 10.316 20.670 1.00 96.12 71 GLU A O 1
ATOM 550 N N . GLU A 1 72 ? -2.671 11.812 19.736 1.00 95.69 72 GLU A N 1
ATOM 551 C CA . GLU A 1 72 ? -3.805 10.893 19.665 1.00 95.69 72 GLU A CA 1
ATOM 552 C C . GLU A 1 72 ? -3.517 9.711 18.747 1.00 95.69 72 GLU A C 1
ATOM 554 O O . GLU A 1 72 ? -3.861 8.570 19.077 1.00 95.69 72 GLU A O 1
ATOM 559 N N . ARG A 1 73 ? -2.872 9.975 17.606 1.00 94.62 73 ARG A N 1
ATOM 560 C CA . ARG A 1 73 ? -2.459 8.940 16.659 1.00 94.62 73 ARG A CA 1
ATOM 561 C C . ARG A 1 73 ? -1.473 7.977 17.309 1.00 94.62 73 ARG A C 1
ATOM 563 O O . ARG A 1 73 ? -1.670 6.770 17.216 1.00 94.62 73 ARG A O 1
ATOM 570 N N . GLN A 1 74 ? -0.477 8.486 18.032 1.00 95.00 74 GLN A N 1
ATOM 571 C CA . GLN A 1 74 ? 0.505 7.657 18.733 1.00 95.00 74 GLN A CA 1
ATOM 572 C C . GLN A 1 74 ? -0.114 6.874 19.901 1.00 95.00 74 GLN A C 1
ATOM 574 O O . GLN A 1 74 ? 0.220 5.711 20.130 1.00 95.00 74 GLN A O 1
ATOM 579 N N . ARG A 1 75 ? -1.065 7.470 20.628 1.00 96.94 75 ARG A N 1
ATOM 580 C CA . ARG A 1 75 ? -1.835 6.772 21.667 1.00 96.94 75 ARG A CA 1
ATOM 581 C C . ARG A 1 75 ? -2.630 5.607 21.081 1.00 96.94 75 ARG A C 1
ATOM 583 O O . ARG A 1 75 ? -2.633 4.528 21.666 1.00 96.94 75 ARG A O 1
ATOM 590 N N . LYS A 1 76 ? -3.303 5.813 19.946 1.00 96.19 76 LYS A N 1
ATOM 591 C CA . LYS A 1 76 ? -4.041 4.744 19.263 1.00 96.19 76 LYS A CA 1
ATOM 592 C C . LYS A 1 76 ? -3.116 3.676 18.691 1.00 96.19 76 LYS A C 1
ATOM 594 O O . LYS A 1 76 ? -3.422 2.504 18.852 1.00 96.19 76 LYS A O 1
ATOM 599 N N . LEU A 1 77 ? -1.978 4.072 18.122 1.00 95.81 77 LEU A N 1
ATOM 600 C CA . LEU A 1 77 ? -0.954 3.147 17.638 1.00 95.81 77 LEU A CA 1
ATOM 601 C C . LEU A 1 77 ? -0.521 2.180 18.747 1.00 95.81 77 LEU A C 1
ATOM 603 O O . LEU A 1 77 ? -0.589 0.976 18.549 1.00 95.81 77 LEU A O 1
ATOM 607 N N . ARG A 1 78 ? -0.181 2.687 19.943 1.00 96.56 78 ARG A N 1
ATOM 608 C CA . ARG A 1 78 ? 0.186 1.840 21.097 1.00 96.56 78 ARG A CA 1
ATOM 609 C C . ARG A 1 78 ? -0.918 0.853 21.481 1.00 96.56 78 ARG A C 1
ATOM 611 O O . ARG A 1 78 ? -0.643 -0.324 21.664 1.00 96.56 78 ARG A O 1
ATOM 618 N N . LYS A 1 79 ? -2.171 1.314 21.528 1.00 97.50 79 LYS A N 1
ATOM 619 C CA . LYS A 1 79 ? -3.327 0.445 21.808 1.00 97.50 79 LYS A CA 1
ATOM 620 C C . LYS A 1 79 ? -3.559 -0.608 20.724 1.00 97.50 79 LYS A C 1
ATOM 622 O O . LYS A 1 79 ? -4.034 -1.696 21.020 1.00 97.50 79 LYS A O 1
ATOM 627 N N . ASN A 1 80 ? -3.279 -0.274 19.467 1.00 97.12 80 ASN A N 1
ATOM 628 C CA . ASN A 1 80 ? -3.425 -1.200 18.351 1.00 97.12 80 ASN A CA 1
ATOM 629 C C . ASN A 1 80 ? -2.296 -2.238 18.334 1.00 97.12 80 ASN A C 1
ATOM 631 O O . ASN A 1 80 ? -2.580 -3.389 18.028 1.00 97.12 80 ASN A O 1
ATOM 635 N N . ILE A 1 81 ? -1.070 -1.863 18.719 1.00 96.38 81 ILE A N 1
ATOM 636 C CA . ILE A 1 81 ? 0.046 -2.803 18.917 1.00 96.38 81 ILE A CA 1
ATOM 637 C C . ILE A 1 81 ? -0.315 -3.822 19.996 1.00 96.38 81 ILE A C 1
ATOM 639 O O . ILE A 1 81 ? -0.222 -5.014 19.757 1.00 96.38 81 ILE A O 1
ATOM 643 N N . GLU A 1 82 ? -0.797 -3.366 21.152 1.00 96.94 82 GLU A N 1
ATOM 644 C CA . GLU A 1 82 ? -1.185 -4.263 22.249 1.00 96.94 82 GLU A CA 1
ATOM 645 C C . GLU A 1 82 ? -2.336 -5.204 21.862 1.00 96.94 82 GLU A C 1
ATOM 647 O O . GLU A 1 82 ? -2.399 -6.340 22.317 1.00 96.94 82 GLU A O 1
ATOM 652 N N . LYS A 1 83 ? -3.265 -4.734 21.020 1.00 97.25 83 LYS A N 1
ATOM 653 C CA . LYS A 1 83 ? -4.491 -5.473 20.707 1.00 97.25 83 LYS A CA 1
ATOM 654 C C . LYS A 1 83 ? -4.404 -6.384 19.479 1.00 97.25 83 LYS A C 1
ATOM 656 O O . LYS A 1 83 ? -5.101 -7.393 19.451 1.00 97.25 83 LYS A O 1
ATOM 661 N N . TYR A 1 84 ? -3.662 -5.990 18.448 1.00 97.62 84 TYR A N 1
ATOM 662 C CA . TYR A 1 84 ? -3.586 -6.721 17.173 1.00 97.62 84 TYR A CA 1
ATOM 663 C C . TYR A 1 84 ? -2.156 -6.928 16.689 1.00 97.62 84 TYR A C 1
ATOM 665 O O . TYR A 1 84 ? -1.971 -7.373 15.558 1.00 97.62 84 TYR A O 1
ATOM 673 N N . GLY A 1 85 ? -1.158 -6.528 17.478 1.00 96.31 85 GLY A N 1
ATOM 674 C CA . GLY A 1 85 ? 0.232 -6.790 17.150 1.00 96.31 85 GLY A CA 1
ATOM 675 C C . GLY A 1 85 ? 0.467 -8.290 17.080 1.00 96.31 85 GLY A C 1
ATOM 676 O O . GLY A 1 85 ? 0.037 -9.021 17.971 1.00 96.31 85 GLY A O 1
ATOM 677 N N . LEU A 1 86 ? 1.121 -8.727 16.009 1.00 96.62 86 LEU A N 1
ATOM 678 C CA . LEU A 1 86 ? 1.604 -10.097 15.903 1.00 96.62 86 LEU A CA 1
ATOM 679 C C . LEU A 1 86 ? 2.831 -10.277 16.797 1.00 96.62 86 LEU A C 1
ATOM 681 O O . LEU A 1 86 ? 3.618 -9.346 16.994 1.00 96.62 86 LEU A O 1
ATOM 685 N N . ASP A 1 87 ? 2.975 -11.476 17.338 1.00 96.81 87 ASP A N 1
ATOM 686 C CA . ASP A 1 87 ? 4.161 -11.910 18.055 1.00 96.81 87 ASP A CA 1
ATOM 687 C C . ASP A 1 87 ? 5.339 -12.126 17.095 1.00 96.81 87 ASP A C 1
ATOM 689 O O . ASP A 1 87 ? 5.177 -12.315 15.887 1.00 96.81 87 ASP A O 1
ATOM 693 N N . GLN A 1 88 ? 6.548 -12.066 17.649 1.00 94.94 88 GLN A N 1
ATOM 694 C CA . GLN A 1 88 ? 7.774 -12.141 16.863 1.00 94.94 88 GLN A CA 1
ATOM 695 C C . GLN A 1 88 ? 7.950 -13.507 16.185 1.00 94.94 88 GLN A C 1
ATOM 697 O O . GLN A 1 88 ? 8.416 -13.553 15.051 1.00 94.94 88 GLN A O 1
ATOM 702 N N . GLU A 1 89 ? 7.520 -14.589 16.838 1.00 96.62 89 GLU A N 1
ATOM 703 C CA . GLU A 1 89 ? 7.573 -15.944 16.282 1.00 96.62 89 GLU A CA 1
ATOM 704 C C . GLU A 1 89 ? 6.678 -16.055 15.040 1.00 96.62 89 GLU A C 1
ATOM 706 O O . GLU A 1 89 ? 7.147 -16.474 13.982 1.00 96.62 89 GLU A O 1
ATOM 711 N N . THR A 1 90 ? 5.434 -15.566 15.112 1.00 95.00 90 THR A N 1
ATOM 712 C CA . THR A 1 90 ? 4.554 -15.493 13.936 1.00 95.00 90 THR A CA 1
ATOM 713 C C . THR A 1 90 ? 5.153 -14.641 12.819 1.00 95.00 90 THR A C 1
ATOM 715 O O . THR A 1 90 ? 5.045 -15.014 11.655 1.00 95.00 90 THR A O 1
ATOM 718 N N . ILE A 1 91 ? 5.788 -13.506 13.134 1.00 94.56 91 ILE A N 1
ATOM 719 C CA . ILE A 1 91 ? 6.406 -12.633 12.119 1.00 94.56 91 ILE A CA 1
ATOM 720 C C . ILE A 1 91 ? 7.550 -13.351 11.397 1.00 94.56 91 ILE A C 1
ATOM 722 O O . ILE A 1 91 ? 7.659 -13.243 10.177 1.00 94.56 91 ILE A O 1
ATOM 726 N N . GLU A 1 92 ? 8.392 -14.075 12.131 1.00 95.12 92 GLU A N 1
ATOM 727 C CA . GLU A 1 92 ? 9.532 -14.813 11.576 1.00 95.12 92 GLU A CA 1
ATOM 728 C C . GLU A 1 92 ? 9.101 -16.045 10.777 1.00 95.12 92 GLU A C 1
ATOM 730 O O . GLU A 1 92 ? 9.754 -16.394 9.796 1.00 95.12 92 GLU A O 1
ATOM 735 N N . ALA A 1 93 ? 7.973 -16.658 11.140 1.00 95.56 93 ALA A N 1
ATOM 736 C CA . ALA A 1 93 ? 7.387 -17.773 10.405 1.00 95.56 93 ALA A CA 1
ATOM 737 C C . ALA A 1 93 ? 6.773 -17.367 9.048 1.00 95.56 93 ALA A C 1
ATOM 739 O O . ALA A 1 93 ? 6.484 -18.235 8.222 1.00 95.56 93 ALA A O 1
ATOM 740 N N . VAL A 1 94 ? 6.543 -16.070 8.796 1.00 91.19 94 VAL A N 1
ATOM 741 C CA . VAL A 1 94 ? 6.013 -15.600 7.507 1.00 91.19 94 VAL A CA 1
ATOM 742 C C . VAL A 1 94 ? 7.108 -15.650 6.443 1.00 91.19 94 VAL A C 1
ATOM 744 O O . VAL A 1 94 ? 7.926 -14.741 6.306 1.00 91.19 94 VAL A O 1
ATOM 747 N N . GLU A 1 95 ? 7.064 -16.689 5.614 1.00 87.94 95 GLU A N 1
ATOM 748 C CA . GLU A 1 95 ? 7.889 -16.792 4.414 1.00 87.94 95 GLU A CA 1
ATOM 749 C C . GLU A 1 95 ? 7.211 -16.085 3.233 1.00 87.94 95 GLU A C 1
ATOM 751 O O . GLU A 1 95 ? 6.107 -16.433 2.804 1.00 87.94 95 GLU A O 1
ATOM 756 N N . LEU A 1 96 ? 7.872 -15.060 2.688 1.00 83.31 96 LEU A N 1
ATOM 757 C CA . LEU A 1 96 ? 7.429 -14.419 1.452 1.00 83.31 96 LEU A CA 1
ATOM 758 C C . LEU A 1 96 ? 7.933 -15.232 0.253 1.00 83.31 96 LEU A C 1
ATOM 760 O O . LEU A 1 96 ? 9.129 -15.523 0.194 1.00 83.31 96 LEU A O 1
ATOM 764 N N . PRO A 1 97 ? 7.073 -15.555 -0.731 1.00 78.56 97 PRO A N 1
ATOM 765 C CA . PRO A 1 97 ? 7.510 -16.279 -1.915 1.00 78.56 97 PRO A CA 1
ATOM 766 C C . PRO A 1 97 ? 8.566 -15.464 -2.662 1.00 78.56 97 PRO A C 1
ATOM 768 O O . PRO A 1 97 ? 8.369 -14.273 -2.944 1.00 78.56 97 PRO A O 1
ATOM 771 N N . ASP A 1 98 ? 9.682 -16.111 -2.999 1.00 72.69 98 ASP A N 1
ATOM 772 C CA . ASP A 1 98 ? 10.741 -15.480 -3.772 1.00 72.69 98 ASP A CA 1
ATOM 773 C C . ASP A 1 98 ? 10.313 -15.323 -5.237 1.00 72.69 98 ASP A C 1
ATOM 775 O O . ASP A 1 98 ? 10.507 -16.191 -6.093 1.00 72.69 98 ASP A O 1
ATOM 779 N N . ARG A 1 99 ? 9.745 -14.154 -5.539 1.00 64.38 99 ARG A N 1
ATOM 780 C CA . ARG A 1 99 ? 9.349 -13.770 -6.898 1.00 64.38 99 ARG A CA 1
ATOM 781 C C . ARG A 1 99 ? 10.528 -13.554 -7.846 1.00 64.38 99 ARG A C 1
ATOM 783 O O . ARG A 1 99 ? 10.288 -13.277 -9.019 1.00 64.38 99 ARG A O 1
ATOM 790 N N . SER A 1 100 ? 11.780 -13.650 -7.389 1.00 63.12 100 SER A N 1
ATOM 791 C CA . SER A 1 100 ? 12.927 -13.668 -8.303 1.00 63.12 100 SER A CA 1
ATOM 792 C C . SER A 1 100 ? 12.875 -14.880 -9.242 1.00 63.12 100 SER A C 1
ATOM 794 O O . SER A 1 100 ? 13.329 -14.796 -10.385 1.00 63.12 100 SER A O 1
ATOM 796 N N . THR A 1 101 ? 12.252 -15.972 -8.786 1.00 59.28 101 THR A N 1
ATOM 797 C CA . THR A 1 101 ? 12.147 -17.239 -9.517 1.00 59.28 101 THR A CA 1
ATOM 798 C C . THR A 1 101 ? 10.827 -17.399 -10.274 1.00 59.28 101 THR A C 1
ATOM 800 O O . THR A 1 101 ? 10.792 -18.070 -11.308 1.00 59.28 101 THR A O 1
ATOM 803 N N . GLU A 1 102 ? 9.750 -16.745 -9.823 1.00 59.16 102 GLU A N 1
ATOM 804 C CA . GLU A 1 102 ? 8.449 -16.800 -10.495 1.00 59.16 102 GLU A CA 1
ATOM 805 C C . GLU A 1 102 ? 8.414 -15.891 -11.728 1.00 59.16 102 GLU A C 1
ATOM 807 O O . GLU A 1 102 ? 8.186 -14.679 -11.696 1.00 59.16 102 GLU A O 1
ATOM 812 N N . PHE A 1 103 ? 8.650 -16.548 -12.853 1.00 57.91 103 PHE A N 1
ATOM 813 C CA . PHE A 1 103 ? 8.493 -16.067 -14.212 1.00 57.91 103 PHE A CA 1
ATOM 814 C C . PHE A 1 103 ? 7.071 -15.511 -14.420 1.00 57.91 103 PHE A C 1
ATOM 816 O O . PHE A 1 103 ? 6.113 -16.272 -14.508 1.00 57.91 103 PHE A O 1
ATOM 823 N N . ASP A 1 104 ? 6.910 -14.189 -14.515 1.00 71.75 104 ASP A N 1
ATOM 824 C CA . ASP A 1 104 ? 5.651 -13.589 -14.974 1.00 71.75 104 ASP A CA 1
ATOM 825 C C . ASP A 1 104 ? 5.667 -13.552 -16.518 1.00 71.75 104 ASP A C 1
ATOM 827 O O . ASP A 1 104 ? 6.349 -12.693 -17.098 1.00 71.75 104 ASP A O 1
ATOM 831 N N . PRO A 1 105 ? 4.969 -14.474 -17.214 1.00 73.25 105 PRO A N 1
ATOM 832 C CA . PRO A 1 105 ? 4.993 -14.539 -18.675 1.00 73.25 105 PRO A CA 1
ATOM 833 C C . PRO A 1 105 ? 4.457 -13.251 -19.309 1.00 73.25 105 PRO A C 1
ATOM 835 O O . PRO A 1 105 ? 4.977 -12.808 -20.333 1.00 73.25 105 PRO A O 1
ATOM 838 N N . VAL A 1 106 ? 3.501 -12.579 -18.656 1.00 77.25 106 VAL A N 1
ATOM 839 C CA . VAL A 1 106 ? 2.939 -11.304 -19.125 1.00 77.25 106 VAL A CA 1
ATOM 840 C C . VAL A 1 106 ? 4.004 -10.210 -19.084 1.00 77.25 106 VAL A C 1
ATOM 842 O O . VAL A 1 106 ? 4.105 -9.374 -19.988 1.00 77.25 106 VAL A O 1
ATOM 845 N N . ARG A 1 107 ? 4.858 -10.220 -18.053 1.00 76.75 107 ARG A N 1
ATOM 846 C CA . ARG A 1 107 ? 5.990 -9.292 -17.956 1.00 76.75 107 ARG A CA 1
ATOM 847 C C . ARG A 1 107 ? 7.013 -9.535 -19.064 1.00 76.75 107 ARG A C 1
ATOM 849 O O . ARG A 1 107 ? 7.562 -8.565 -19.587 1.00 76.75 107 ARG A O 1
ATOM 856 N N . GLN A 1 108 ? 7.267 -10.790 -19.431 1.00 81.06 108 GLN A N 1
ATOM 857 C CA . GLN A 1 108 ? 8.203 -11.112 -20.507 1.00 81.06 108 GLN A CA 1
ATOM 858 C C . GLN A 1 108 ? 7.692 -10.718 -21.880 1.00 81.06 108 GLN A C 1
ATOM 860 O O . GLN A 1 108 ? 8.426 -10.074 -22.625 1.00 81.06 108 GLN A O 1
ATOM 865 N N . GLU A 1 109 ? 6.442 -11.043 -22.191 1.00 88.00 109 GLU A N 1
ATOM 866 C CA . GLU A 1 109 ? 5.818 -10.662 -23.455 1.00 88.00 109 GLU A CA 1
ATOM 867 C C . GLU A 1 109 ? 5.844 -9.138 -23.622 1.00 88.00 109 GLU A C 1
ATOM 869 O O . GLU A 1 109 ? 6.289 -8.613 -24.644 1.00 88.00 109 GLU A O 1
ATOM 874 N N . LYS A 1 110 ? 5.506 -8.403 -22.555 1.00 88.25 110 LYS A N 1
ATOM 875 C CA . LYS A 1 110 ? 5.589 -6.941 -22.550 1.00 88.25 110 LYS A CA 1
ATOM 876 C C . LYS A 1 110 ? 7.017 -6.432 -22.764 1.00 88.25 110 LYS A C 1
ATOM 878 O O . LYS A 1 110 ? 7.208 -5.457 -23.488 1.00 88.25 110 LYS A O 1
ATOM 883 N N . LEU A 1 111 ? 8.023 -7.062 -22.153 1.00 87.06 111 LEU A N 1
ATOM 884 C CA . LEU A 1 111 ? 9.433 -6.706 -22.355 1.00 87.06 111 LEU A CA 1
ATOM 885 C C . LEU A 1 111 ? 9.905 -7.004 -23.781 1.00 87.06 111 LEU A C 1
ATOM 887 O O . LEU A 1 111 ? 10.642 -6.201 -24.351 1.00 87.06 111 LEU A O 1
ATOM 891 N N . GLN A 1 112 ? 9.487 -8.126 -24.365 1.00 91.94 112 GLN A N 1
ATOM 892 C CA . GLN A 1 112 ? 9.779 -8.466 -25.756 1.00 91.94 112 GLN A CA 1
ATOM 893 C C . GLN A 1 112 ? 9.146 -7.450 -26.708 1.00 91.94 112 GLN A C 1
ATOM 895 O O . GLN A 1 112 ? 9.829 -6.925 -27.586 1.00 91.94 112 GLN A O 1
ATOM 900 N N . TYR A 1 113 ? 7.888 -7.086 -26.470 1.00 94.50 113 TYR A N 1
ATOM 901 C CA . TYR A 1 113 ? 7.193 -6.057 -27.235 1.00 94.50 113 TYR A CA 1
ATOM 902 C C . TYR A 1 113 ? 7.874 -4.682 -27.124 1.00 94.50 113 TYR A C 1
ATOM 904 O O . TYR A 1 113 ? 8.085 -4.003 -28.125 1.00 94.50 113 TYR A O 1
ATOM 912 N N . LEU A 1 114 ? 8.303 -4.280 -25.923 1.00 95.00 114 LEU A N 1
ATOM 913 C CA . LEU A 1 114 ? 9.062 -3.040 -25.718 1.00 95.00 114 LEU A CA 1
ATOM 914 C C . LEU A 1 114 ? 10.401 -3.038 -26.465 1.00 95.00 114 LEU A C 1
ATOM 916 O O . LEU A 1 114 ? 10.759 -2.028 -27.068 1.00 95.00 114 LEU A O 1
ATOM 920 N N . LYS A 1 115 ? 11.128 -4.161 -26.460 1.00 96.75 115 LYS A N 1
ATOM 921 C CA . LYS A 1 115 ? 12.365 -4.313 -27.243 1.00 96.75 115 LYS A CA 1
ATOM 922 C C . LYS A 1 115 ? 12.096 -4.176 -28.741 1.00 96.75 115 LYS A C 1
ATOM 924 O O . LYS A 1 115 ? 12.848 -3.487 -29.424 1.00 96.75 115 LYS A O 1
ATOM 929 N N . LEU A 1 116 ? 11.009 -4.772 -29.229 1.00 97.94 116 LEU A N 1
ATOM 930 C CA . LEU A 1 116 ? 10.592 -4.660 -30.625 1.00 97.94 116 LEU A CA 1
ATOM 931 C C . LEU A 1 116 ? 10.301 -3.201 -31.011 1.00 97.94 116 LEU A C 1
ATOM 933 O O . LEU A 1 116 ? 10.819 -2.721 -32.016 1.00 97.94 116 LEU A O 1
ATOM 937 N N . LEU A 1 117 ? 9.539 -2.472 -30.189 1.00 97.69 117 LEU A N 1
ATOM 938 C CA . LEU A 1 117 ? 9.242 -1.055 -30.428 1.00 97.69 117 LEU A CA 1
ATOM 939 C C . LEU A 1 117 ? 10.499 -0.177 -30.416 1.00 97.69 117 LEU A C 1
ATOM 941 O O . LEU A 1 117 ? 10.623 0.730 -31.237 1.00 97.69 117 LEU A O 1
ATOM 945 N N . LEU A 1 118 ? 11.436 -0.444 -29.504 1.00 97.50 118 LEU A N 1
ATOM 946 C CA . LEU A 1 118 ? 12.705 0.281 -29.440 1.00 97.50 118 LEU A CA 1
ATOM 947 C C . LEU A 1 118 ? 13.559 0.045 -30.686 1.00 97.50 118 LEU A C 1
ATOM 949 O O . LEU A 1 118 ? 14.127 0.999 -31.212 1.00 97.50 118 LEU A O 1
ATOM 953 N N . ASN A 1 119 ? 13.623 -1.192 -31.180 1.00 97.50 119 ASN A N 1
ATOM 954 C CA . ASN A 1 119 ? 14.330 -1.498 -32.421 1.00 97.50 119 ASN A CA 1
ATOM 955 C C . ASN A 1 119 ? 13.675 -0.795 -33.611 1.00 97.50 119 ASN A C 1
ATOM 957 O O . ASN A 1 119 ? 14.363 -0.120 -34.369 1.00 97.50 119 ASN A O 1
ATOM 961 N N . ARG A 1 120 ? 12.340 -0.843 -33.710 1.00 98.00 120 ARG A N 1
ATOM 962 C CA . ARG A 1 120 ? 11.623 -0.164 -34.794 1.00 98.00 120 ARG A CA 1
ATOM 963 C C . ARG A 1 120 ? 11.838 1.349 -34.779 1.00 98.00 120 ARG A C 1
ATOM 965 O O . ARG A 1 120 ? 11.953 1.967 -35.832 1.00 98.00 120 ARG A O 1
ATOM 972 N N . LYS A 1 121 ? 11.901 1.956 -33.591 1.00 97.94 121 LYS A N 1
ATOM 973 C CA . LYS A 1 121 ? 12.216 3.381 -33.447 1.00 97.94 121 LYS A CA 1
ATOM 974 C C . LYS A 1 121 ? 13.617 3.704 -33.982 1.00 97.94 121 LYS A C 1
ATOM 976 O O . LYS A 1 121 ? 13.752 4.678 -34.711 1.00 97.94 121 LYS A O 1
ATOM 981 N N . LYS A 1 122 ? 14.623 2.879 -33.665 1.00 97.69 122 LYS A N 1
ATOM 982 C CA . LYS A 1 122 ? 15.997 3.053 -34.168 1.00 97.69 122 LYS A CA 1
ATOM 983 C C . LYS A 1 122 ? 16.074 2.944 -35.690 1.00 97.69 122 LYS A C 1
ATOM 985 O O . LYS A 1 122 ? 16.688 3.794 -36.317 1.00 97.69 122 LYS A O 1
ATOM 990 N N . GLU A 1 123 ? 15.392 1.960 -36.278 1.00 97.56 123 GLU A N 1
ATOM 991 C CA . GLU A 1 123 ? 15.313 1.809 -37.740 1.00 97.56 123 GLU A CA 1
ATOM 992 C C . GLU A 1 123 ? 14.739 3.065 -38.404 1.00 97.56 123 GLU A C 1
ATOM 994 O O . GLU A 1 123 ? 15.292 3.559 -39.378 1.00 97.56 123 GLU A O 1
ATOM 999 N N . LEU A 1 124 ? 13.660 3.631 -37.854 1.00 97.12 124 LEU A N 1
ATOM 1000 C CA . LEU A 1 124 ? 13.059 4.858 -38.385 1.00 97.12 124 LEU A CA 1
ATOM 1001 C C . LEU A 1 124 ? 13.982 6.078 -38.248 1.00 97.12 124 LEU A C 1
ATOM 1003 O O . LEU A 1 124 ? 13.997 6.936 -39.130 1.00 97.12 124 LEU A O 1
ATOM 1007 N N . GLU A 1 125 ? 14.741 6.171 -37.155 1.00 96.19 125 GLU A N 1
ATOM 1008 C CA . GLU A 1 125 ? 15.738 7.228 -36.957 1.00 96.19 125 GLU A CA 1
ATOM 1009 C C . GLU A 1 125 ? 16.887 7.107 -37.976 1.00 96.19 125 GLU A C 1
ATOM 1011 O O . GLU A 1 125 ? 17.290 8.115 -38.559 1.00 96.19 125 GLU A O 1
ATOM 1016 N N . GLU A 1 126 ? 17.350 5.888 -38.269 1.00 97.00 126 GLU A N 1
ATOM 1017 C CA . GLU A 1 126 ? 18.343 5.611 -39.316 1.00 97.00 126 GLU A CA 1
ATOM 1018 C C . GLU A 1 126 ? 17.794 5.881 -40.725 1.00 97.00 126 GLU A C 1
ATOM 1020 O O . GLU A 1 126 ? 18.463 6.521 -41.537 1.00 97.00 126 GLU A O 1
ATOM 1025 N N . GLU A 1 127 ? 16.561 5.460 -41.022 1.00 95.50 127 GLU A N 1
ATOM 1026 C CA . GLU A 1 127 ? 15.871 5.757 -42.283 1.00 95.50 127 GLU A CA 1
ATOM 1027 C C . GLU A 1 127 ? 15.749 7.275 -42.498 1.00 95.50 127 GLU A C 1
ATOM 1029 O O . GLU A 1 127 ? 16.009 7.778 -43.595 1.00 95.50 127 GLU A O 1
ATOM 1034 N N . HIS A 1 128 ? 15.387 8.021 -41.451 1.00 95.38 128 HIS A N 1
ATOM 1035 C CA . HIS A 1 128 ? 15.288 9.478 -41.494 1.00 95.38 128 HIS A CA 1
ATOM 1036 C C . HIS A 1 128 ? 16.659 10.138 -41.692 1.00 95.38 128 HIS A C 1
ATOM 1038 O O . HIS A 1 128 ? 16.791 11.045 -42.517 1.00 95.38 128 HIS A O 1
ATOM 1044 N N . PHE A 1 129 ? 17.687 9.666 -40.983 1.00 95.19 129 PHE A N 1
ATOM 1045 C CA . PHE A 1 129 ? 19.060 10.142 -41.141 1.00 95.19 129 PHE A CA 1
ATOM 1046 C C . PHE A 1 129 ? 19.586 9.902 -42.564 1.00 95.19 129 PHE A C 1
ATOM 1048 O O . PHE A 1 129 ? 20.068 10.834 -43.206 1.00 95.19 129 PHE A O 1
ATOM 1055 N N . ASN A 1 130 ? 19.413 8.691 -43.099 1.00 92.19 130 ASN A N 1
ATOM 1056 C CA . ASN A 1 130 ? 19.832 8.331 -44.455 1.00 92.19 130 ASN A CA 1
ATOM 1057 C C . ASN A 1 130 ? 19.090 9.148 -45.518 1.00 92.19 130 ASN A C 1
ATOM 1059 O O . ASN A 1 130 ? 19.706 9.650 -46.459 1.00 92.19 130 ASN A O 1
ATOM 1063 N N . ARG A 1 131 ? 17.776 9.353 -45.345 1.00 91.00 131 ARG A N 1
ATOM 1064 C CA . ARG A 1 131 ? 16.983 10.214 -46.233 1.00 91.00 131 ARG A CA 1
ATOM 1065 C C . ARG A 1 131 ? 17.516 11.649 -46.250 1.00 91.00 131 ARG A C 1
ATOM 1067 O O . ARG A 1 131 ? 17.577 12.256 -47.316 1.00 91.00 131 ARG A O 1
ATOM 1074 N N . PHE A 1 132 ? 17.909 12.181 -45.095 1.00 91.56 132 PHE A N 1
ATOM 1075 C CA . PHE A 1 132 ? 18.459 13.532 -44.990 1.00 91.56 132 PHE A CA 1
ATOM 1076 C C . PHE A 1 132 ? 19.868 13.635 -45.599 1.00 91.56 132 PHE A C 1
ATOM 1078 O O . PHE A 1 132 ? 20.162 14.592 -46.314 1.00 91.56 132 PHE A O 1
ATOM 1085 N N . ALA A 1 133 ? 20.719 12.625 -45.389 1.00 86.69 133 ALA A N 1
ATOM 1086 C CA . ALA A 1 133 ? 22.074 12.574 -45.938 1.00 86.69 133 ALA A CA 1
ATOM 1087 C C . ALA A 1 133 ? 22.093 12.558 -47.479 1.00 86.69 133 ALA A C 1
ATOM 1089 O O . ALA A 1 133 ? 22.897 13.262 -48.091 1.00 86.69 133 ALA A O 1
ATOM 1090 N N . CYS A 1 134 ? 21.170 11.833 -48.124 1.00 77.69 134 CYS A N 1
ATOM 1091 C CA . CYS A 1 134 ? 21.072 11.805 -49.588 1.00 77.69 134 CYS A CA 1
ATOM 1092 C C . CYS A 1 134 ? 20.731 13.173 -50.205 1.00 77.69 134 CYS A C 1
ATOM 1094 O O . CYS A 1 134 ? 21.165 13.455 -51.320 1.00 77.69 134 CYS A O 1
ATOM 1096 N N . HIS A 1 135 ? 19.999 14.041 -49.498 1.00 70.75 135 HIS A N 1
ATOM 1097 C CA . HIS A 1 135 ? 19.656 15.370 -50.014 1.00 70.75 135 HIS A CA 1
ATOM 1098 C C . HIS A 1 135 ? 20.822 16.366 -49.978 1.00 70.75 135 HIS A C 1
ATOM 1100 O O . HIS A 1 135 ? 20.859 17.274 -50.802 1.00 70.75 135 HIS A O 1
ATOM 1106 N N . TYR A 1 136 ? 21.805 16.174 -49.097 1.00 66.75 136 TYR A N 1
ATOM 1107 C CA . TYR A 1 136 ? 22.996 17.030 -49.027 1.00 66.75 136 TYR A CA 1
ATOM 1108 C C . TYR A 1 136 ? 24.094 16.660 -50.041 1.00 66.75 136 TYR A C 1
ATOM 1110 O O . TYR A 1 136 ? 25.001 17.452 -50.273 1.00 66.75 136 TYR A O 1
ATOM 1118 N N . SER A 1 137 ? 24.012 15.484 -50.673 1.00 60.28 137 SER A N 1
ATOM 1119 C CA . SER A 1 137 ? 25.012 14.999 -51.639 1.00 60.28 137 SER A CA 1
ATOM 1120 C C . SER A 1 137 ? 24.849 15.560 -53.062 1.00 60.28 137 SER A C 1
ATOM 1122 O O . SER A 1 137 ? 25.740 15.354 -53.881 1.00 60.28 137 SER A O 1
ATOM 1124 N N . TYR A 1 138 ? 23.736 16.234 -53.371 1.00 58.22 138 TYR A N 1
ATOM 1125 C CA . TYR A 1 138 ? 23.431 16.781 -54.706 1.00 58.22 138 TYR A CA 1
ATOM 1126 C C . TYR A 1 138 ? 23.401 18.318 -54.730 1.00 58.22 138 TYR A C 1
ATOM 1128 O O . TYR A 1 138 ? 22.768 18.924 -55.587 1.00 58.22 138 TYR A O 1
ATOM 1136 N N . GLY A 1 139 ? 24.094 18.960 -53.786 1.00 59.00 139 GLY A N 1
ATOM 1137 C CA . GLY A 1 139 ? 24.406 20.382 -53.885 1.00 59.00 139 GLY A CA 1
ATOM 1138 C C . GLY A 1 139 ? 25.407 20.614 -55.012 1.00 59.00 139 GLY A C 1
ATOM 1139 O O . GLY A 1 139 ? 26.607 20.444 -54.813 1.00 59.00 139 GLY A O 1
ATOM 1140 N N . ASP A 1 140 ? 24.867 20.963 -56.176 1.00 54.38 140 ASP A N 1
ATOM 1141 C CA . ASP A 1 140 ? 25.540 21.450 -57.373 1.00 54.38 140 ASP A CA 1
ATOM 1142 C C . ASP A 1 140 ? 26.751 22.344 -57.061 1.00 54.38 140 ASP A C 1
ATOM 1144 O O . ASP A 1 140 ? 26.644 23.375 -56.396 1.00 54.38 140 ASP A O 1
ATOM 1148 N N . THR A 1 141 ? 27.906 21.988 -57.623 1.00 58.72 141 THR A N 1
ATOM 1149 C CA . THR A 1 141 ? 29.112 22.830 -57.672 1.00 58.72 141 THR A CA 1
ATOM 1150 C C . THR A 1 141 ? 29.008 23.985 -58.673 1.00 58.72 141 THR A C 1
ATOM 1152 O O . THR A 1 141 ? 29.994 24.682 -58.894 1.00 58.72 141 THR A O 1
ATOM 1155 N N . ASP A 1 142 ? 27.830 24.240 -59.240 1.00 59.03 142 ASP A N 1
ATOM 1156 C CA . ASP A 1 142 ? 27.639 25.216 -60.311 1.00 59.03 142 ASP A CA 1
ATOM 1157 C C . ASP A 1 142 ? 26.784 26.406 -59.854 1.00 59.03 142 ASP A C 1
ATOM 1159 O O . ASP A 1 142 ? 25.748 26.727 -60.433 1.00 59.03 142 ASP A O 1
ATOM 1163 N N . THR A 1 143 ? 27.242 27.129 -58.828 1.00 56.97 143 THR A N 1
ATOM 1164 C CA . THR A 1 143 ? 26.913 28.560 -58.730 1.00 56.97 143 THR A CA 1
ATOM 1165 C C . THR A 1 143 ? 27.987 29.371 -59.455 1.00 56.97 143 THR A C 1
ATOM 1167 O O . THR A 1 143 ? 29.113 29.462 -58.957 1.00 56.97 143 THR A O 1
ATOM 1170 N N . PRO A 1 144 ? 27.677 29.982 -60.612 1.00 59.31 144 PRO A N 1
ATOM 1171 C CA . PRO A 1 144 ? 28.581 30.914 -61.266 1.00 59.31 144 PRO A CA 1
ATOM 1172 C C . PRO A 1 144 ? 28.794 32.159 -60.394 1.00 59.31 144 PRO A C 1
ATOM 1174 O O . PRO A 1 144 ? 27.858 32.670 -59.781 1.00 59.31 144 PRO A O 1
ATOM 1177 N N . ASN A 1 145 ? 30.043 32.636 -60.370 1.00 56.53 145 ASN A N 1
ATOM 1178 C CA . ASN A 1 145 ? 30.510 33.925 -59.846 1.00 56.53 145 ASN A CA 1
ATOM 1179 C C . ASN A 1 145 ? 29.411 35.002 -59.755 1.00 56.53 145 ASN A C 1
ATOM 1181 O O . ASN A 1 145 ? 29.132 35.702 -60.727 1.00 56.53 145 ASN A O 1
ATOM 1185 N N . SER A 1 146 ? 28.850 35.194 -58.563 1.00 54.94 146 SER A N 1
ATOM 1186 C CA . SER A 1 146 ? 28.127 36.414 -58.206 1.00 54.94 146 SER A CA 1
ATOM 1187 C C . SER A 1 146 ? 28.891 37.099 -57.086 1.00 54.94 146 SER A C 1
ATOM 1189 O O . SER A 1 146 ? 28.685 36.842 -55.902 1.00 54.94 146 SER A O 1
ATOM 1191 N N . THR A 1 147 ? 29.808 37.968 -57.493 1.00 57.06 147 THR A N 1
ATOM 1192 C CA . THR A 1 147 ? 30.504 38.925 -56.640 1.00 57.06 147 THR A CA 1
ATOM 1193 C C . THR A 1 147 ? 29.479 39.878 -56.038 1.00 57.06 147 THR A C 1
ATOM 1195 O O . THR A 1 147 ? 29.103 40.885 -56.634 1.00 57.06 147 THR A O 1
ATOM 1198 N N . THR A 1 148 ? 28.971 39.560 -54.856 1.00 59.50 148 THR A N 1
ATOM 1199 C CA . THR A 1 148 ? 28.269 40.540 -54.030 1.00 59.50 148 THR A CA 1
ATOM 1200 C C . THR A 1 148 ? 28.647 40.271 -52.590 1.00 59.50 148 THR A C 1
ATOM 1202 O O . THR A 1 148 ? 28.245 39.272 -52.002 1.00 59.50 148 THR A O 1
ATOM 1205 N N . GLU A 1 149 ? 29.496 41.145 -52.056 1.00 52.66 149 GLU A N 1
ATOM 1206 C CA . GLU A 1 149 ? 29.973 41.095 -50.681 1.00 52.66 149 GLU A CA 1
ATOM 1207 C C . GLU A 1 149 ? 28.786 41.093 -49.704 1.00 52.66 149 GLU A C 1
ATOM 1209 O O . GLU A 1 149 ? 28.015 42.062 -49.663 1.00 52.66 149 GLU A O 1
ATOM 1214 N N . PRO A 1 150 ? 28.616 40.044 -48.882 1.00 52.34 150 PRO A N 1
ATOM 1215 C CA . PRO A 1 150 ? 27.677 40.101 -47.784 1.00 52.34 150 PRO A CA 1
ATOM 1216 C C . PRO A 1 150 ? 28.264 41.013 -46.707 1.00 52.34 150 PRO A C 1
ATOM 1218 O O . PRO A 1 150 ? 29.296 40.729 -46.097 1.00 52.34 150 PRO A O 1
ATOM 1221 N N . LYS A 1 151 ? 27.585 42.139 -46.475 1.00 55.25 151 LYS A N 1
ATOM 1222 C CA . LYS A 1 151 ? 27.871 43.034 -45.356 1.00 55.25 151 LYS A CA 1
ATOM 1223 C C . LYS A 1 151 ? 27.850 42.236 -44.056 1.00 55.25 151 LYS A C 1
ATOM 1225 O O . LYS A 1 151 ? 26.836 41.646 -43.687 1.00 55.25 151 LYS A O 1
ATOM 1230 N N . LEU A 1 152 ? 28.986 42.280 -43.371 1.00 44.09 152 LEU A N 1
ATOM 1231 C CA . LEU A 1 152 ? 29.228 41.773 -42.032 1.00 44.09 152 LEU A CA 1
ATOM 1232 C C . LEU A 1 152 ? 28.197 42.377 -41.060 1.00 44.09 152 LEU A C 1
ATOM 1234 O O . LEU A 1 152 ? 28.367 43.487 -40.561 1.00 44.09 152 LEU A O 1
ATOM 1238 N N . HIS A 1 153 ? 27.095 41.669 -40.810 1.00 47.28 153 HIS A N 1
ATOM 1239 C CA . HIS A 1 153 ? 26.247 41.954 -39.661 1.00 47.28 153 HIS A CA 1
ATOM 1240 C C . HIS A 1 153 ? 26.867 41.244 -38.461 1.00 47.28 153 HIS A C 1
ATOM 1242 O O . HIS A 1 153 ? 26.779 40.027 -38.307 1.00 47.28 153 HIS A O 1
ATOM 1248 N N . THR A 1 154 ? 27.538 42.030 -37.623 1.00 48.62 154 THR A N 1
ATOM 1249 C CA . THR A 1 154 ? 27.968 41.667 -36.274 1.00 48.62 154 THR A CA 1
ATOM 1250 C C . THR A 1 154 ? 26.729 41.440 -35.400 1.00 48.62 154 THR A C 1
ATOM 1252 O O . THR A 1 154 ? 26.345 42.293 -34.605 1.00 48.62 154 THR A O 1
ATOM 1255 N N . GLY A 1 155 ? 26.060 40.307 -35.602 1.00 43.25 155 GLY A N 1
ATOM 1256 C CA . GLY A 1 155 ? 25.002 39.794 -34.745 1.00 43.25 155 GLY A CA 1
ATOM 1257 C C . GLY A 1 155 ? 25.596 38.749 -33.815 1.00 43.25 155 GLY A C 1
ATOM 1258 O O . GLY A 1 155 ? 25.902 37.642 -34.239 1.00 43.25 155 GLY A O 1
ATOM 1259 N N . THR A 1 156 ? 25.819 39.171 -32.576 1.00 49.38 156 THR A N 1
ATOM 1260 C CA . THR A 1 156 ? 26.016 38.412 -31.337 1.00 49.38 156 THR A CA 1
ATOM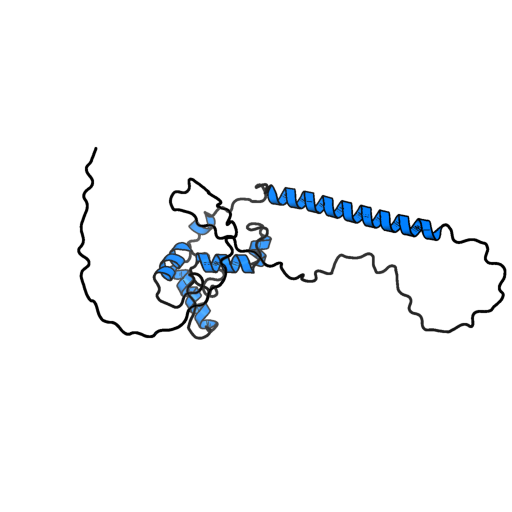 1261 C C . THR A 1 156 ? 26.099 36.888 -31.471 1.00 49.38 156 THR A C 1
ATOM 1263 O O . THR A 1 156 ? 25.132 36.213 -31.810 1.00 49.38 156 THR A O 1
ATOM 1266 N N . GLN A 1 157 ? 27.263 36.356 -31.093 1.00 51.09 157 GLN A N 1
ATOM 1267 C CA . GLN A 1 157 ? 27.536 34.939 -30.868 1.00 51.09 157 GLN A CA 1
ATOM 1268 C C . GLN A 1 157 ? 26.416 34.258 -30.061 1.00 51.09 157 GLN A C 1
ATOM 1270 O O . GLN A 1 157 ? 26.386 34.330 -28.836 1.00 51.09 157 GLN A O 1
ATOM 1275 N N . GLN A 1 158 ? 25.550 33.510 -30.736 1.00 52.47 158 GLN A N 1
ATOM 1276 C CA . GLN A 1 158 ? 24.947 32.313 -30.161 1.00 52.47 158 GLN A CA 1
ATOM 1277 C C . GLN A 1 158 ? 25.618 31.112 -30.819 1.00 52.47 158 GLN A C 1
ATOM 1279 O O . GLN A 1 158 ? 25.135 30.539 -31.791 1.00 52.47 158 GLN A O 1
ATOM 1284 N N . LYS A 1 159 ? 26.782 30.749 -30.269 1.00 48.31 159 LYS A N 1
ATOM 1285 C CA . LYS A 1 159 ? 27.282 29.375 -30.333 1.00 48.31 159 LYS A CA 1
ATOM 1286 C C . LYS A 1 159 ? 26.224 28.501 -29.661 1.00 48.31 159 LYS A C 1
ATOM 1288 O O . LYS A 1 159 ? 26.173 28.413 -28.440 1.00 48.31 159 LYS A O 1
ATOM 1293 N N . MET A 1 160 ? 25.339 27.916 -30.454 1.00 45.03 160 MET A N 1
ATOM 1294 C CA . MET A 1 160 ? 24.566 26.763 -30.017 1.00 45.03 160 MET A CA 1
ATOM 1295 C C . MET A 1 160 ? 25.510 25.567 -30.101 1.00 45.03 160 MET A C 1
ATOM 1297 O O . MET A 1 160 ? 25.836 25.092 -31.188 1.00 45.03 160 MET A O 1
ATOM 1301 N N . ASP A 1 161 ? 26.000 25.143 -28.938 1.00 48.62 161 ASP A N 1
ATOM 1302 C CA . ASP A 1 161 ? 26.724 23.892 -28.750 1.00 48.62 161 ASP A CA 1
ATOM 1303 C C . ASP A 1 161 ? 25.833 22.715 -29.173 1.00 48.62 161 ASP A C 1
ATOM 1305 O O . ASP A 1 161 ? 25.029 22.194 -28.401 1.00 48.62 161 ASP A O 1
ATOM 1309 N N . ILE A 1 162 ? 25.989 22.272 -30.421 1.00 49.88 162 ILE A N 1
ATOM 1310 C CA . ILE A 1 162 ? 25.323 21.075 -30.962 1.00 49.88 162 ILE A CA 1
ATOM 1311 C C . ILE A 1 162 ? 25.877 19.781 -30.323 1.00 49.88 162 ILE A C 1
ATOM 1313 O O . ILE A 1 162 ? 25.255 18.727 -30.406 1.00 49.88 162 ILE A O 1
ATOM 1317 N N . LEU A 1 163 ? 26.992 19.856 -29.587 1.00 42.28 163 LEU A N 1
ATOM 1318 C CA . LEU A 1 163 ? 27.598 18.716 -28.889 1.00 42.28 163 LEU A CA 1
ATOM 1319 C C . LEU A 1 163 ? 27.046 18.451 -27.473 1.00 42.28 163 LEU A C 1
ATOM 1321 O O . LEU A 1 163 ? 27.418 17.451 -26.865 1.00 42.28 163 LEU A O 1
ATOM 1325 N N . THR A 1 164 ? 26.112 19.262 -26.964 1.00 45.59 164 THR A N 1
ATOM 1326 C CA . THR A 1 164 ? 25.562 19.096 -25.597 1.00 45.59 164 THR A CA 1
ATOM 1327 C C . THR A 1 164 ? 24.249 18.292 -25.549 1.00 45.59 164 THR A C 1
ATOM 1329 O O . THR A 1 164 ? 23.704 18.054 -24.475 1.00 45.59 164 THR A O 1
ATOM 1332 N N . LEU A 1 165 ? 23.732 17.802 -26.684 1.00 47.97 165 LEU A N 1
ATOM 1333 C CA . LEU A 1 165 ? 22.462 17.051 -26.738 1.00 47.97 165 LEU A CA 1
ATOM 1334 C C . LEU A 1 165 ? 22.604 15.516 -26.698 1.00 47.97 165 LEU A C 1
ATOM 1336 O O . LEU A 1 165 ? 21.599 14.812 -26.766 1.00 47.97 165 LEU A O 1
ATOM 1340 N N . MET A 1 166 ? 23.811 14.971 -26.524 1.00 45.56 166 MET A N 1
ATOM 1341 C CA . MET A 1 166 ? 24.044 13.515 -26.482 1.00 45.56 166 MET A CA 1
ATOM 1342 C C . MET A 1 166 ? 23.914 12.882 -25.083 1.00 45.56 166 MET A C 1
ATOM 1344 O O . MET A 1 166 ? 24.541 11.862 -24.818 1.00 45.56 166 MET A O 1
ATOM 1348 N N . ASN A 1 167 ? 23.099 13.440 -24.179 1.00 53.75 167 ASN A N 1
ATOM 1349 C CA . ASN A 1 167 ? 22.876 12.832 -22.860 1.00 53.75 167 ASN A CA 1
ATOM 1350 C C . ASN A 1 167 ? 21.397 12.876 -22.422 1.00 53.75 167 ASN A C 1
ATOM 1352 O O . ASN A 1 167 ? 20.979 13.815 -21.743 1.00 53.75 167 ASN A O 1
ATOM 1356 N N . PRO A 1 168 ? 20.574 11.869 -22.774 1.00 48.22 168 PRO A N 1
ATOM 1357 C CA . PRO A 1 168 ? 19.185 11.787 -22.337 1.00 48.22 168 PRO A CA 1
ATOM 1358 C C . PRO A 1 168 ? 19.019 10.937 -21.063 1.00 48.22 168 PRO A C 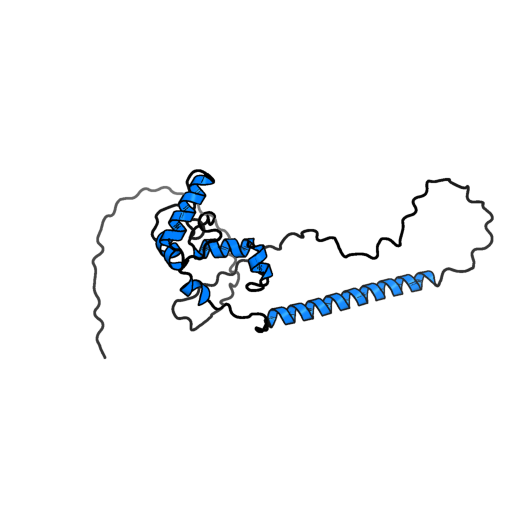1
ATOM 1360 O O . PRO A 1 168 ? 18.056 10.182 -20.958 1.00 48.22 168 PRO A O 1
ATOM 1363 N N . GLU A 1 169 ? 19.927 11.033 -20.085 1.00 51.34 169 GLU A N 1
ATOM 1364 C CA . GLU A 1 169 ? 19.788 10.263 -18.835 1.00 51.34 169 GLU A CA 1
ATOM 1365 C C . GLU A 1 169 ? 18.947 10.937 -17.742 1.00 51.34 169 GLU A C 1
ATOM 1367 O O . GLU A 1 169 ? 18.628 10.291 -16.749 1.00 51.34 169 GLU A O 1
ATOM 1372 N N . MET A 1 170 ? 18.486 12.185 -17.896 1.00 49.50 170 MET A N 1
ATOM 1373 C CA . MET A 1 170 ? 17.679 12.821 -16.843 1.00 49.50 170 MET A CA 1
ATOM 1374 C C . MET A 1 170 ? 16.578 13.753 -17.357 1.00 49.50 170 MET A C 1
ATOM 1376 O O . MET A 1 170 ? 16.715 14.972 -17.340 1.00 49.50 170 MET A O 1
ATOM 1380 N N . ALA A 1 171 ? 15.430 13.182 -17.729 1.00 41.62 171 ALA A N 1
ATOM 1381 C CA . ALA A 1 171 ? 14.160 13.910 -17.762 1.00 41.62 171 ALA A CA 1
ATOM 1382 C C . ALA 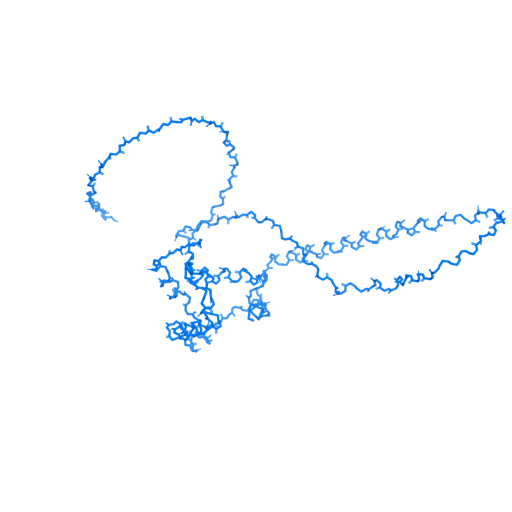A 1 171 ? 12.964 12.950 -17.627 1.00 41.62 171 ALA A C 1
ATOM 1384 O O . ALA A 1 171 ? 12.296 12.618 -18.602 1.00 41.62 171 ALA A O 1
ATOM 1385 N N . VAL A 1 172 ? 12.661 12.513 -16.401 1.00 44.97 172 VAL A N 1
ATOM 1386 C CA . VAL A 1 172 ? 11.348 11.929 -16.090 1.00 44.97 172 VAL A CA 1
ATOM 1387 C C . VAL A 1 172 ? 10.372 13.088 -15.898 1.00 44.97 172 VAL A C 1
ATOM 1389 O O . VAL A 1 172 ? 10.350 13.713 -14.839 1.00 44.97 172 VAL A O 1
ATOM 1392 N N . LYS A 1 173 ? 9.584 13.407 -16.928 1.00 43.00 173 LYS A N 1
ATOM 1393 C CA . LYS A 1 173 ? 8.355 14.194 -16.768 1.00 43.00 173 LYS A CA 1
ATOM 1394 C C . LYS A 1 173 ? 7.180 13.229 -16.645 1.00 43.00 173 LYS A C 1
ATOM 1396 O O . LYS A 1 173 ? 7.040 12.315 -17.450 1.00 43.00 173 LYS A O 1
ATOM 1401 N N . GLU A 1 174 ? 6.385 13.432 -15.597 1.00 52.53 174 GLU A N 1
ATOM 1402 C CA . GLU A 1 174 ? 5.108 12.760 -15.359 1.00 52.53 174 GLU A CA 1
ATOM 1403 C C . GLU A 1 174 ? 4.187 12.929 -16.568 1.00 52.53 174 GLU A C 1
ATOM 1405 O O . GLU A 1 174 ? 3.826 14.049 -16.927 1.00 52.53 174 GLU A O 1
ATOM 1410 N N . GLU A 1 175 ? 3.779 11.810 -17.163 1.00 43.38 175 GLU A N 1
ATOM 1411 C CA . GLU A 1 175 ? 2.734 11.780 -18.178 1.00 43.38 175 GLU A CA 1
ATOM 1412 C C . GLU A 1 175 ? 1.452 11.198 -17.566 1.00 43.38 175 GLU A C 1
ATOM 1414 O O . GLU A 1 175 ? 1.443 10.167 -16.887 1.00 43.38 175 GLU A O 1
ATOM 1419 N N . THR A 1 176 ? 0.365 11.941 -17.751 1.00 49.22 176 THR A N 1
ATOM 1420 C CA . THR A 1 176 ? -0.971 11.733 -17.190 1.00 49.22 176 THR A CA 1
ATOM 1421 C C . THR A 1 176 ? -1.590 10.388 -17.587 1.00 49.22 176 THR A C 1
ATOM 1423 O O . THR A 1 176 ? -1.590 10.002 -18.752 1.00 49.22 176 THR A O 1
ATOM 1426 N N . ALA A 1 177 ? -2.166 9.695 -16.599 1.00 43.34 177 ALA A N 1
ATOM 1427 C CA . ALA A 1 177 ? -2.728 8.349 -16.716 1.00 43.34 177 ALA A CA 1
ATOM 1428 C C . ALA A 1 177 ? -3.940 8.245 -17.675 1.00 43.34 177 ALA A C 1
ATOM 1430 O O . ALA A 1 177 ? -4.812 9.119 -17.655 1.00 43.34 177 ALA A O 1
ATOM 1431 N N . PRO A 1 178 ? -4.087 7.138 -18.432 1.00 46.31 178 PRO A N 1
ATOM 1432 C CA . PRO A 1 178 ? -5.305 6.854 -19.182 1.00 46.31 178 PRO A CA 1
ATOM 1433 C C . PRO A 1 178 ? -6.438 6.364 -18.262 1.00 46.31 178 PRO A C 1
ATOM 1435 O O . PRO A 1 178 ? -6.222 5.621 -17.300 1.00 46.31 178 PRO A O 1
ATOM 1438 N N . LYS A 1 179 ? -7.669 6.781 -18.586 1.00 43.84 179 LYS A N 1
ATOM 1439 C CA . LYS A 1 179 ? -8.919 6.390 -17.914 1.00 43.84 179 LYS A CA 1
ATOM 1440 C C . LYS A 1 179 ? -9.079 4.864 -17.934 1.00 43.84 179 LYS A C 1
ATOM 1442 O O . LYS A 1 179 ? -9.242 4.275 -18.999 1.00 43.84 179 LYS A O 1
ATOM 1447 N N . GLN A 1 180 ? -9.064 4.230 -16.760 1.00 38.31 180 GLN A N 1
ATOM 1448 C CA . GLN A 1 180 ? -9.383 2.809 -16.625 1.00 38.31 180 GLN A CA 1
ATOM 1449 C C . GLN A 1 180 ? -10.898 2.592 -16.685 1.00 38.31 180 GLN A C 1
ATOM 1451 O O . GLN A 1 180 ? -11.646 3.121 -15.864 1.00 38.31 180 GLN A O 1
ATOM 1456 N N . LEU A 1 181 ? -11.329 1.776 -17.647 1.00 39.28 181 LEU A N 1
ATOM 1457 C CA . LEU A 1 181 ? -12.626 1.107 -17.635 1.00 39.28 181 LEU A CA 1
ATOM 1458 C C . LEU A 1 181 ? -12.607 0.058 -16.516 1.00 39.28 181 LEU A C 1
ATOM 1460 O O . LEU A 1 181 ? -11.760 -0.835 -16.503 1.00 39.28 181 LEU A O 1
ATOM 1464 N N . GLY A 1 182 ? -13.505 0.209 -15.545 1.00 32.12 182 GLY A N 1
ATOM 1465 C CA . GLY A 1 182 ? -13.633 -0.711 -14.421 1.00 32.12 182 GLY A CA 1
ATOM 1466 C C . GLY A 1 182 ? -14.260 -2.031 -14.859 1.00 32.12 182 GLY A C 1
ATOM 1467 O O . GLY A 1 182 ? -15.416 -2.060 -15.268 1.00 32.12 182 GLY A O 1
ATOM 1468 N N . LEU A 1 183 ? -13.512 -3.125 -14.731 1.00 35.25 183 LEU A N 1
ATOM 1469 C CA . LEU A 1 183 ? -14.058 -4.479 -14.739 1.00 35.25 183 LEU A CA 1
ATOM 1470 C C . LEU A 1 183 ? -14.409 -4.869 -13.300 1.00 35.25 183 LEU A C 1
ATOM 1472 O O . LEU A 1 183 ? -13.548 -4.872 -12.419 1.00 35.25 183 LEU A O 1
ATOM 1476 N N . HIS A 1 184 ? -15.681 -5.186 -13.070 1.00 33.38 184 HIS A N 1
ATOM 1477 C CA . HIS A 1 184 ? -16.155 -5.790 -11.830 1.00 33.38 184 HIS A CA 1
ATOM 1478 C C . HIS A 1 184 ? -16.089 -7.314 -11.968 1.00 33.38 184 HIS A C 1
ATOM 1480 O O . HIS A 1 184 ? -16.834 -7.903 -12.745 1.00 33.38 184 HIS A O 1
ATOM 1486 N N . CYS A 1 185 ? -15.199 -7.946 -11.203 1.00 27.52 185 CYS A N 1
ATOM 1487 C CA . CYS A 1 185 ? -15.232 -9.386 -10.971 1.00 27.52 185 CYS A CA 1
ATOM 1488 C C . CYS A 1 185 ? -16.130 -9.653 -9.761 1.00 27.52 185 CYS A C 1
ATOM 1490 O O . CYS A 1 185 ? -15.862 -9.135 -8.676 1.00 27.52 185 CYS A O 1
ATOM 1492 N N . ILE A 1 186 ? -17.178 -10.452 -9.948 1.00 34.34 186 ILE A N 1
ATOM 1493 C CA . ILE A 1 186 ? -17.952 -11.039 -8.852 1.00 34.34 186 ILE A CA 1
ATOM 1494 C C . ILE A 1 186 ? -17.542 -12.507 -8.788 1.00 34.34 186 ILE A C 1
ATOM 1496 O O . ILE A 1 186 ? -17.725 -13.247 -9.752 1.00 34.34 186 ILE A O 1
ATOM 1500 N N . ILE A 1 187 ? -16.938 -12.895 -7.669 1.00 29.70 187 ILE A N 1
ATOM 1501 C CA . ILE A 1 187 ? -16.581 -14.280 -7.366 1.00 29.70 187 ILE A CA 1
ATOM 1502 C C . ILE A 1 187 ? -17.761 -14.864 -6.586 1.00 29.70 187 ILE A C 1
ATOM 1504 O O . ILE A 1 187 ? -18.165 -14.298 -5.574 1.00 29.70 187 ILE A O 1
ATOM 1508 N N . SER A 1 188 ? -18.346 -15.941 -7.109 1.00 37.66 188 SER A N 1
ATOM 1509 C CA . SER A 1 188 ? -19.393 -16.728 -6.446 1.00 37.66 188 SER A CA 1
ATOM 1510 C C . SER A 1 188 ? -18.749 -17.785 -5.541 1.00 37.66 188 SER A C 1
ATOM 1512 O O . SER A 1 188 ? -17.634 -18.230 -5.816 1.00 37.66 188 SER A O 1
ATOM 1514 N N . GLU A 1 189 ? -19.453 -18.149 -4.469 1.00 39.41 189 GLU A N 1
ATOM 1515 C CA . GLU A 1 189 ? -18.960 -18.860 -3.277 1.00 39.41 189 GLU A CA 1
ATOM 1516 C C . GLU A 1 189 ? -18.381 -20.271 -3.520 1.00 39.41 189 GLU A C 1
ATOM 1518 O O . GLU A 1 189 ? -17.712 -20.798 -2.637 1.00 39.41 189 GLU A O 1
ATOM 1523 N N . ASP A 1 190 ? -18.491 -20.832 -4.731 1.00 35.47 190 ASP A N 1
ATOM 1524 C CA . ASP A 1 190 ? -18.123 -22.235 -4.990 1.00 35.47 190 ASP A CA 1
ATOM 1525 C C . ASP A 1 190 ? -16.900 -22.425 -5.919 1.00 35.47 190 ASP A C 1
ATOM 1527 O O . ASP A 1 190 ? -16.621 -23.537 -6.370 1.00 35.47 190 ASP A O 1
ATOM 1531 N N . CYS A 1 191 ? -16.161 -21.353 -6.240 1.00 40.25 191 CYS A N 1
ATOM 1532 C CA . CYS A 1 191 ? -14.810 -21.360 -6.844 1.00 40.25 191 CYS A CA 1
ATOM 1533 C C . CYS A 1 191 ? -14.516 -22.321 -8.029 1.00 40.25 191 CYS A C 1
ATOM 1535 O O . CYS A 1 191 ? -13.352 -22.625 -8.278 1.00 40.25 191 CYS A O 1
ATOM 1537 N N . THR A 1 192 ? -15.502 -22.786 -8.805 1.00 34.53 192 THR A N 1
ATOM 1538 C CA . THR A 1 192 ? -15.256 -23.805 -9.857 1.00 34.53 192 THR A CA 1
ATOM 1539 C C . THR A 1 192 ? -15.636 -23.403 -11.282 1.00 34.53 192 THR A C 1
ATOM 1541 O O . THR A 1 192 ? -15.328 -24.144 -12.214 1.00 34.53 192 THR A O 1
ATOM 1544 N N . LYS A 1 193 ? -16.218 -22.218 -11.521 1.00 34.38 193 LYS A N 1
ATOM 1545 C CA . LYS A 1 193 ? -16.447 -21.706 -12.889 1.00 34.38 193 LYS A CA 1
ATOM 1546 C C . LYS A 1 193 ? -16.268 -20.190 -12.985 1.00 34.38 193 LYS A C 1
ATOM 1548 O O . LYS A 1 193 ? -17.000 -19.432 -12.358 1.00 34.38 193 LYS A O 1
ATOM 1553 N N . ILE A 1 194 ? -15.350 -19.749 -13.847 1.00 35.47 194 ILE A N 1
ATOM 1554 C CA . ILE A 1 194 ? -15.233 -18.349 -14.281 1.00 35.47 194 ILE A CA 1
ATOM 1555 C C . ILE A 1 194 ? -16.038 -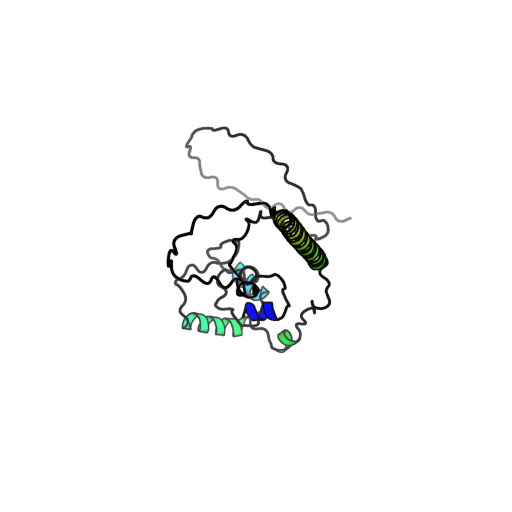18.211 -15.572 1.00 35.47 194 ILE A C 1
ATOM 1557 O O . ILE A 1 194 ? -15.656 -18.759 -16.602 1.00 35.47 194 ILE A O 1
ATOM 1561 N N . THR A 1 195 ? -17.160 -17.492 -15.529 1.00 36.72 195 THR A N 1
ATOM 1562 C CA . THR A 1 195 ? -17.926 -17.166 -16.741 1.00 36.72 195 THR A CA 1
ATOM 1563 C C . THR A 1 195 ? -17.805 -15.674 -17.018 1.00 36.72 195 THR A C 1
ATOM 1565 O O . THR A 1 195 ? -18.341 -14.857 -16.274 1.00 36.72 195 THR A O 1
ATOM 1568 N N . ILE A 1 196 ? -17.114 -15.311 -18.099 1.00 36.94 196 ILE A N 1
ATOM 1569 C CA . ILE A 1 196 ? -17.040 -13.930 -18.584 1.00 36.94 196 ILE A CA 1
ATOM 1570 C C . ILE A 1 196 ? -18.231 -13.719 -19.521 1.00 36.94 196 ILE A C 1
ATOM 1572 O O . ILE A 1 196 ? -18.207 -14.156 -20.669 1.00 36.94 196 ILE A O 1
ATOM 1576 N N . LYS A 1 197 ? -19.299 -13.072 -19.042 1.00 38.22 197 LYS A N 1
ATOM 1577 C CA . LYS A 1 197 ? -20.365 -12.586 -19.929 1.00 38.22 197 LYS A CA 1
ATOM 1578 C C . LYS A 1 197 ? -20.007 -11.181 -20.403 1.00 38.22 197 LYS A C 1
ATOM 1580 O O . LYS A 1 197 ? -19.996 -10.241 -19.613 1.00 38.22 197 LYS A O 1
ATOM 1585 N N . GLY A 1 198 ? -19.706 -11.051 -21.694 1.00 37.22 198 GLY A N 1
ATOM 1586 C CA . GLY A 1 198 ? -19.594 -9.755 -22.354 1.00 37.22 198 GLY A CA 1
ATOM 1587 C C . GLY A 1 198 ? -20.947 -9.047 -22.350 1.00 37.22 198 GLY A C 1
ATOM 1588 O O . GLY A 1 198 ? -21.958 -9.634 -22.732 1.00 37.22 198 GLY A O 1
ATOM 1589 N N . ILE A 1 199 ? -20.972 -7.792 -21.907 1.00 37.41 199 ILE A N 1
ATOM 1590 C CA . ILE A 1 199 ? -22.143 -6.929 -22.059 1.00 37.41 199 ILE A CA 1
ATOM 1591 C C . ILE A 1 199 ? -22.222 -6.549 -23.540 1.00 37.41 199 ILE A C 1
ATOM 1593 O O . ILE A 1 199 ? -21.389 -5.792 -24.036 1.00 37.41 199 ILE A O 1
ATOM 1597 N N . GLN A 1 200 ? -23.215 -7.082 -24.252 1.00 40.91 200 GLN A N 1
ATOM 1598 C CA . GLN A 1 200 ? -23.687 -6.452 -25.480 1.00 40.91 200 GLN A CA 1
ATOM 1599 C C . GLN A 1 200 ? -24.443 -5.178 -25.093 1.00 40.91 200 GLN A C 1
ATOM 1601 O O . GLN A 1 200 ? -25.317 -5.201 -24.227 1.00 40.91 200 GLN A O 1
ATOM 1606 N N . ASN A 1 201 ? -24.073 -4.066 -25.727 1.00 34.88 201 ASN A N 1
ATOM 1607 C CA . ASN A 1 201 ? -24.783 -2.796 -25.645 1.00 34.88 201 ASN A CA 1
ATOM 1608 C C . ASN A 1 201 ? -26.249 -2.995 -26.047 1.00 34.88 201 ASN A C 1
ATOM 1610 O O . ASN A 1 201 ? -26.546 -3.150 -27.230 1.00 34.88 201 ASN A O 1
ATOM 1614 N N . ILE A 1 202 ? -27.163 -2.920 -25.082 1.00 36.47 202 ILE A N 1
ATOM 1615 C CA . ILE A 1 202 ? -28.548 -2.549 -25.360 1.00 36.47 202 ILE A CA 1
ATOM 1616 C C . ILE A 1 202 ? -28.646 -1.061 -25.039 1.00 36.47 202 ILE A C 1
ATOM 1618 O O . ILE A 1 202 ? -28.680 -0.647 -23.884 1.00 36.47 202 ILE A O 1
ATOM 1622 N N . SER A 1 203 ? -28.617 -0.259 -26.099 1.00 35.78 203 SER A N 1
ATOM 1623 C CA . SER A 1 203 ? -29.020 1.141 -26.075 1.00 35.78 203 SER A CA 1
ATOM 1624 C C . SER A 1 203 ? -30.500 1.205 -25.691 1.00 35.78 203 SER A C 1
ATOM 1626 O O . SER A 1 203 ? -31.361 0.752 -26.442 1.00 35.78 203 SER A O 1
ATOM 1628 N N . THR A 1 204 ? -30.807 1.738 -24.509 1.00 34.59 204 THR A N 1
ATOM 1629 C CA . THR A 1 204 ? -32.166 2.163 -24.168 1.00 34.59 204 THR A CA 1
ATOM 1630 C C . THR A 1 204 ? -32.385 3.567 -24.711 1.00 34.59 204 THR A C 1
ATOM 1632 O O . THR A 1 204 ? -31.743 4.522 -24.266 1.00 34.59 204 THR A O 1
ATOM 1635 N N . HIS A 1 205 ? -33.305 3.680 -25.666 1.00 31.75 205 HIS A N 1
ATOM 1636 C CA . HIS A 1 205 ? -33.924 4.942 -26.037 1.00 31.75 205 HIS A CA 1
ATOM 1637 C C . HIS A 1 205 ? -34.705 5.517 -24.848 1.00 31.75 205 HIS A C 1
ATOM 1639 O O . HIS A 1 205 ? -35.456 4.819 -24.170 1.00 31.75 205 HIS A O 1
ATOM 1645 N N . SER A 1 206 ? -34.492 6.813 -24.644 1.00 36.16 206 SER A N 1
ATOM 1646 C CA . SER A 1 206 ? -35.288 7.737 -23.843 1.00 36.16 206 SER A CA 1
ATOM 1647 C C . SER A 1 206 ? -36.779 7.659 -24.184 1.00 36.16 206 SER A C 1
ATOM 1649 O O . SER A 1 206 ? -37.135 7.706 -25.362 1.00 36.16 206 SER A O 1
ATOM 1651 N N . ALA A 1 207 ? -37.633 7.632 -23.160 1.00 35.38 207 ALA A N 1
ATOM 1652 C CA . ALA A 1 207 ? -38.966 8.214 -23.228 1.00 35.38 207 ALA A CA 1
ATOM 1653 C C . ALA A 1 207 ? -39.389 8.706 -21.836 1.00 35.38 207 ALA A C 1
ATOM 1655 O O . ALA A 1 207 ? -39.369 7.974 -20.847 1.00 35.38 207 ALA A O 1
ATOM 1656 N N . GLU A 1 208 ? -39.724 9.988 -21.803 1.00 42.75 208 GLU A N 1
ATOM 1657 C CA . GLU A 1 208 ? -40.309 10.754 -20.712 1.00 42.75 208 GLU A CA 1
ATOM 1658 C C . GLU A 1 208 ? -41.636 10.142 -20.239 1.00 42.75 208 GLU A C 1
ATOM 1660 O O . GLU A 1 208 ? -42.413 9.655 -21.057 1.00 42.75 208 GLU A O 1
ATOM 1665 N N . CYS A 1 209 ? -41.965 10.266 -18.947 1.00 29.95 209 CYS A N 1
ATOM 1666 C CA . CYS A 1 209 ? -43.365 10.451 -18.563 1.00 29.95 209 CYS A CA 1
ATOM 1667 C C . CYS A 1 209 ? -43.525 11.153 -17.207 1.00 29.95 209 CYS A C 1
ATOM 1669 O O . CYS A 1 209 ? -42.811 10.905 -16.237 1.00 29.95 209 CYS A O 1
ATOM 1671 N N . HIS A 1 210 ? -44.501 12.054 -17.204 1.00 33.56 210 HIS A N 1
ATOM 1672 C CA . HIS A 1 210 ? -44.906 13.011 -16.189 1.00 33.56 210 HIS A CA 1
ATOM 1673 C C . HIS A 1 210 ? -45.521 12.426 -14.900 1.00 33.56 210 HIS A C 1
ATOM 1675 O O . HIS A 1 210 ? -46.173 11.390 -14.914 1.00 33.56 210 HIS A O 1
ATOM 1681 N N . THR A 1 211 ? -45.375 13.218 -13.826 1.00 39.91 211 THR A N 1
ATOM 1682 C CA . THR A 1 211 ? -46.309 13.504 -12.710 1.00 39.91 211 THR A CA 1
ATOM 1683 C C . THR A 1 211 ? -47.211 12.389 -12.158 1.00 39.91 211 THR A C 1
ATOM 1685 O O . THR A 1 211 ? -48.145 11.965 -12.832 1.00 39.91 211 THR A O 1
ATOM 1688 N N . LYS A 1 212 ? -47.119 12.132 -10.843 1.00 36.19 212 LYS A N 1
ATOM 1689 C CA . LYS A 1 212 ? -48.165 12.491 -9.855 1.00 36.19 212 LYS A CA 1
ATOM 1690 C C . LYS A 1 212 ? -47.786 12.060 -8.434 1.00 36.19 212 LYS A C 1
ATOM 1692 O O . LYS A 1 212 ? -47.307 10.962 -8.190 1.00 36.19 212 LYS A O 1
ATOM 1697 N N . THR A 1 213 ? -48.041 12.976 -7.511 1.00 43.69 213 THR A N 1
ATOM 1698 C CA . THR A 1 213 ? -48.193 12.782 -6.069 1.00 43.69 213 THR A CA 1
ATOM 1699 C C . THR A 1 213 ? -49.405 11.911 -5.758 1.00 43.69 213 THR A C 1
ATOM 1701 O O . THR A 1 213 ? -50.495 12.256 -6.207 1.00 43.69 213 THR A O 1
ATOM 1704 N N . GLU A 1 214 ? -49.252 10.901 -4.902 1.00 35.50 214 GLU A N 1
ATOM 1705 C CA . GLU A 1 214 ? -50.347 10.395 -4.068 1.00 35.50 214 GLU A CA 1
ATOM 1706 C C . GLU A 1 214 ? -49.820 9.692 -2.809 1.00 35.50 214 GLU A C 1
ATOM 1708 O O . GLU A 1 214 ? -48.818 8.980 -2.830 1.00 35.50 214 GLU A O 1
ATOM 1713 N N . LYS A 1 215 ? -50.489 9.983 -1.690 1.00 47.28 215 LYS A N 1
ATOM 1714 C CA . LYS A 1 215 ? -50.276 9.428 -0.351 1.00 47.28 215 LYS A CA 1
ATOM 1715 C C . LYS A 1 215 ? -51.054 8.120 -0.214 1.00 47.28 215 LYS A C 1
ATOM 1717 O O . LYS A 1 215 ? -52.248 8.144 -0.461 1.00 47.28 215 LYS A O 1
ATOM 1722 N N . PHE A 1 216 ? -50.426 7.072 0.307 1.00 34.88 216 PHE A N 1
ATOM 1723 C CA . PHE A 1 216 ? -51.013 5.935 1.041 1.00 34.88 216 PHE A CA 1
ATOM 1724 C C . PHE A 1 216 ? -49.817 5.300 1.776 1.00 34.88 216 PHE A C 1
ATOM 1726 O O . PHE A 1 216 ? -48.744 5.208 1.193 1.00 34.88 216 PHE A O 1
ATOM 1733 N N . GLY A 1 217 ? -49.820 4.942 3.054 1.00 33.41 217 GLY A N 1
ATOM 1734 C CA . GLY A 1 217 ? -50.868 4.461 3.944 1.00 33.41 217 GLY A CA 1
ATOM 1735 C C . GLY A 1 217 ? -50.244 3.264 4.673 1.00 33.41 217 GLY A C 1
ATOM 1736 O O . GLY A 1 217 ? -49.707 2.374 4.018 1.00 33.41 217 GLY A O 1
ATOM 1737 N N . ASP A 1 218 ? -50.228 3.298 6.004 1.00 44.81 218 ASP A N 1
ATOM 1738 C CA . ASP A 1 218 ? -49.624 2.277 6.865 1.00 44.81 218 ASP A CA 1
ATOM 1739 C C . ASP A 1 218 ? -50.157 0.864 6.577 1.00 44.81 218 ASP A C 1
ATOM 1741 O O . ASP A 1 218 ? -51.366 0.655 6.473 1.00 44.81 218 ASP A O 1
ATOM 1745 N N . ALA A 1 219 ? -49.259 -0.126 6.536 1.00 42.72 219 ALA A N 1
ATOM 1746 C CA . ALA A 1 219 ? -49.619 -1.539 6.620 1.00 42.72 219 ALA A CA 1
ATOM 1747 C C . ALA A 1 219 ? -48.545 -2.321 7.388 1.00 42.72 219 ALA A C 1
ATOM 1749 O O . ALA A 1 219 ? -47.498 -2.712 6.878 1.00 42.72 219 ALA A O 1
ATOM 1750 N N . ASN A 1 220 ? -48.863 -2.523 8.658 1.00 43.44 220 ASN A N 1
ATOM 1751 C CA . ASN A 1 220 ? -48.258 -3.441 9.603 1.00 43.44 220 ASN A CA 1
ATOM 1752 C C . ASN A 1 220 ? -48.901 -4.821 9.366 1.00 43.44 220 ASN A C 1
ATOM 1754 O O . ASN A 1 220 ? -50.108 -4.923 9.567 1.00 43.44 220 ASN A O 1
ATOM 1758 N N . SER A 1 221 ? -48.179 -5.859 8.915 1.00 40.78 221 SER A N 1
ATOM 1759 C CA . SER A 1 221 ? -48.704 -7.241 8.951 1.00 40.78 221 SER A CA 1
ATOM 1760 C C . SER A 1 221 ? -47.674 -8.330 8.603 1.00 40.78 221 SER A C 1
ATOM 1762 O O . SER A 1 221 ? -47.191 -8.405 7.479 1.00 40.78 221 SER A O 1
ATOM 1764 N N . LEU A 1 222 ? -47.430 -9.203 9.588 1.00 37.53 222 LEU A N 1
ATOM 1765 C CA . LEU A 1 222 ? -47.226 -10.657 9.480 1.00 37.53 222 LEU A CA 1
ATOM 1766 C C . LEU A 1 222 ? -46.121 -11.189 8.542 1.00 37.53 222 LEU A C 1
ATOM 1768 O O . LEU A 1 222 ? -46.359 -11.479 7.375 1.00 37.53 222 LEU A O 1
ATOM 1772 N N . TYR A 1 223 ? -44.962 -11.522 9.123 1.00 38.66 223 TYR A N 1
ATOM 1773 C CA . TYR A 1 223 ? -44.144 -12.638 8.633 1.00 38.66 223 TYR A CA 1
ATOM 1774 C C . TYR A 1 223 ? -44.358 -13.851 9.544 1.00 38.66 223 TYR A C 1
ATOM 1776 O O . TYR A 1 223 ? -43.957 -13.863 10.706 1.00 38.66 223 TYR A O 1
ATOM 1784 N N . SER A 1 224 ? -45.049 -14.851 9.000 1.00 42.44 224 SER A N 1
ATOM 1785 C CA . SER A 1 224 ? -45.194 -16.193 9.559 1.00 42.44 224 SER A CA 1
ATOM 1786 C C . SER A 1 224 ? -44.038 -17.052 9.051 1.00 42.44 224 SER A C 1
ATOM 1788 O O . SER A 1 224 ? -43.824 -17.169 7.845 1.00 42.44 224 SER A O 1
ATOM 1790 N N . SER A 1 225 ? -43.278 -17.631 9.975 1.00 41.00 225 SER A N 1
ATOM 1791 C CA . SER A 1 225 ? -42.214 -18.589 9.688 1.00 41.00 225 SER A CA 1
ATOM 1792 C C . SER A 1 225 ? -42.821 -19.947 9.330 1.00 41.00 225 SER A C 1
ATOM 1794 O O . SER A 1 225 ? -43.508 -20.544 10.156 1.00 41.00 225 SER A O 1
ATOM 1796 N N . GLN A 1 226 ? -42.531 -20.467 8.136 1.00 41.31 226 GLN A N 1
ATOM 1797 C CA . GLN A 1 226 ? -42.737 -21.880 7.809 1.00 41.31 226 GLN A CA 1
ATOM 1798 C C . GLN A 1 226 ? -41.380 -22.564 7.647 1.00 41.31 226 GLN A C 1
ATOM 1800 O O . GLN A 1 226 ? -40.576 -22.205 6.790 1.00 41.31 226 GLN A O 1
ATOM 1805 N N . SER A 1 227 ? -41.131 -23.548 8.506 1.00 45.47 227 SER A N 1
ATOM 1806 C CA . SER A 1 227 ? -40.033 -24.504 8.409 1.00 45.47 227 SER A CA 1
ATOM 1807 C C . SER A 1 227 ? -40.406 -25.609 7.422 1.00 45.47 227 SER A C 1
ATOM 1809 O O . SER A 1 227 ? -41.420 -26.279 7.615 1.00 45.47 227 SER A O 1
ATOM 1811 N N . ILE A 1 228 ? -39.577 -25.825 6.403 1.00 45.41 228 ILE A N 1
ATOM 1812 C CA . ILE A 1 228 ? -39.680 -26.962 5.484 1.00 45.41 228 ILE A CA 1
ATOM 1813 C C . ILE A 1 228 ? -38.637 -27.997 5.911 1.00 45.41 228 ILE A C 1
ATOM 1815 O O . ILE A 1 228 ? -37.439 -27.717 5.912 1.00 45.41 228 ILE A O 1
ATOM 1819 N N . SER A 1 229 ? -39.095 -29.185 6.297 1.00 52.94 229 SER A N 1
ATOM 1820 C CA . SER A 1 229 ? -38.271 -30.375 6.510 1.00 52.94 229 SER A CA 1
ATOM 1821 C C . SER A 1 229 ? -38.010 -31.082 5.176 1.00 52.94 229 SER A C 1
ATOM 1823 O O . SER A 1 229 ? -38.920 -31.280 4.373 1.00 52.94 229 SER A O 1
ATOM 1825 N N . VAL A 1 230 ? -36.755 -31.468 4.944 1.00 52.41 230 VAL A N 1
ATOM 1826 C CA . VAL A 1 230 ? -36.316 -32.221 3.759 1.00 52.41 230 VAL A CA 1
ATOM 1827 C C . VAL A 1 230 ? -36.327 -33.720 4.094 1.00 52.41 230 VAL A C 1
ATOM 1829 O O . VAL A 1 230 ? -35.800 -34.086 5.148 1.00 52.41 230 VAL A O 1
ATOM 1832 N N . PRO A 1 231 ? -36.900 -34.599 3.253 1.00 54.81 231 PRO A N 1
ATOM 1833 C CA . PRO A 1 231 ? -36.817 -36.039 3.458 1.00 54.81 231 PRO A CA 1
ATOM 1834 C C . PRO A 1 231 ? -35.447 -36.576 3.027 1.00 54.81 231 PRO A C 1
ATOM 1836 O O . PRO A 1 231 ? -34.895 -36.178 2.002 1.00 54.81 231 PRO A O 1
ATOM 1839 N N . SER A 1 232 ? -34.914 -37.490 3.832 1.00 52.06 232 SER A N 1
ATOM 1840 C CA . SER A 1 232 ? -33.689 -38.243 3.570 1.00 52.06 232 SER A CA 1
ATOM 1841 C C . SER A 1 232 ? -33.966 -39.365 2.568 1.00 52.06 232 SER A C 1
ATOM 1843 O O . SER A 1 232 ? -34.914 -40.122 2.766 1.00 52.06 232 SER A O 1
ATOM 1845 N N . ASN A 1 233 ? -33.112 -39.492 1.555 1.00 59.00 233 ASN A N 1
ATOM 1846 C CA . ASN A 1 233 ? -32.858 -40.733 0.822 1.00 59.00 233 ASN A CA 1
ATOM 1847 C C . ASN A 1 233 ? -31.348 -40.940 0.754 1.00 59.00 233 ASN A C 1
ATOM 1849 O O . ASN A 1 233 ? -30.646 -39.926 0.532 1.00 59.00 233 ASN A O 1
#